Protein 2WAW (pdb70)

InterPro domains:
  IPR025877 MobA-like NTP transferase [PF12804] (8-165)
  IPR029044 Nucleotide-diphospho-sugar transferases [G3DSA:3.90.550.10] (1-199)
  IPR029044 Nucleotide-diphospho-sugar transferases [SSF53448] (5-189)

Sequence (197 aa):
LRSRVTGVVLAAGYSSRRLGTPKQLLPLGDTTLLGATLAMARRCPFDQLIVTLGGAADEEVLEKVELDGLDIVLVDDAGLGSSSLKSALTWVDDPTAEGIVLMMLGDQPGITASSSAVASLIAGGRGATIAVCEYANGIIGHPFWVSRGVFGDLAELHGDKGVWWRLIESGRHGVRRIRRVDADVPLDDVDTWDDYEERRLLASSVVRLE

CATH classification: 3.90.550.10

Foldseek 3Di:
DALLEEEEAEQADLCVQAVDRQLAPDQDPAGQLQLQVVQVVVARHPAYEYEYEPCVVVCVVGHDQPRHHYQYYYDDDHPDLRLLRVLVVDDPSRQKYWYHYSFFSVDHNVQNNQQSVQCPPFQKEWEAEPAGTDDGIIHGPVCSVVSNPDPDPPCVVCVVVVPPGGYHYGYDHHDHTQGDNHVVSVVVNSVVSVVVD

Organism: Mycobacterium sp. (strain DSM 3803 / JC1) (NCBI:txid212194)

B-factor: mean 23.73, std 9.87, range [9.09, 66.4]

Secondary structure (DSSP, 8-state):
----EEEEEEESS--TTTTS-GGG-EETTEEHHHHHHHHHHTSS-SEEEEEE-TTHHHHHHHS--TTSEEEE---------HHHHHHHTS-TT-SEEEEEETT-TT--HHHHHHHHHHHTT-SEEEEEETTEEEEEEEEEGGGHHHHHT-SSTT-HHHHHHSSSS-EEEEE-SSPPPP--SSHHHHHHHHHHHHHT-

Solvent-accessible surface area: 9396 Å² total

Nearest PDB structures (foldseek):
  2waw-assembly1_A  TM=1.005E+00  e=1.208E-43  Mycobacterium sp. DSM 3803
  2wee-assembly2_B  TM=9.702E-01  e=1.202E-27  Mycobacterium tuberculosis H37Rv
  2yes-assembly2_B  TM=9.669E-01  e=5.349E-25  Mycobacterium tuberculosis H37Rv
  2we9-assembly1_A  TM=9.579E-01  e=4.438E-25  Mycobacterium tuberculosis H37Rv
  2wee-assembly1_A  TM=9.456E-01  e=2.535E-25  Mycobacterium tuberculosis H37Rv

Radius of gyration: 15.62 Å; Cα contacts (8 Å, |Δi|>4): 420; chains: 1; bounding box: 36×36×39 Å

Structure (mmCIF, N/CA/C/O backbone):
data_2WAW
#
_entry.id   2WAW
#
_cell.length_a   39.081
_cell.length_b   61.746
_cell.length_c   80.059
_cell.angle_alpha   90.00
_cell.angle_beta   90.00
_cell.angle_gamma   90.00
#
_symmetry.space_group_name_H-M   'P 21 21 21'
#
loop_
_entity.id
_entity.type
_entity.pdbx_description
1 polymer 'MOBA RELATE PROTEIN'
2 non-polymer 'TRIETHYLENE GLYCOL'
3 non-polymer 'CHLORIDE ION'
4 water water
#
loop_
_atom_site.group_PDB
_atom_site.id
_atom_site.type_symbol
_atom_site.label_atom_id
_atom_site.label_alt_id
_atom_site.label_comp_id
_atom_site.label_asym_id
_atom_site.label_entity_id
_atom_site.label_seq_id
_atom_site.pdbx_PDB_ins_code
_atom_site.Cartn_x
_atom_site.Cartn_y
_atom_site.Cartn_z
_atom_site.occupancy
_atom_site.B_iso_or_equiv
_atom_site.auth_seq_id
_atom_site.auth_comp_id
_atom_site.auth_asym_id
_atom_site.auth_atom_id
_atom_site.pdbx_PDB_model_num
ATOM 1 N N . LEU A 1 2 ? 3.485 -26.631 -4.543 1.00 41.45 2 LEU A N 1
ATOM 2 C CA . LEU A 1 2 ? 3.888 -25.432 -3.755 1.00 41.09 2 LEU A CA 1
ATOM 3 C C . LEU A 1 2 ? 3.303 -24.143 -4.357 1.00 38.27 2 LEU A C 1
ATOM 4 O O . LEU A 1 2 ? 3.941 -23.469 -5.172 1.00 39.49 2 LEU A O 1
ATOM 9 N N . ARG A 1 3 ? 2.078 -23.820 -3.949 1.00 35.81 3 ARG A N 1
ATOM 10 C CA . ARG A 1 3 ? 1.422 -22.565 -4.311 1.00 32.12 3 ARG A CA 1
ATOM 11 C C . ARG A 1 3 ? 2.248 -21.374 -3.848 1.00 28.11 3 ARG A C 1
ATOM 12 O O . ARG A 1 3 ? 2.817 -21.401 -2.755 1.00 26.47 3 ARG A O 1
ATOM 20 N N . SER A 1 4 ? 2.288 -20.317 -4.657 1.00 23.30 4 SER A N 1
ATOM 21 C CA . SER A 1 4 ? 2.926 -19.067 -4.224 1.00 19.46 4 SER A CA 1
ATOM 22 C C . SER A 1 4 ? 1.935 -18.154 -3.512 1.00 17.42 4 SER A C 1
ATOM 23 O O . SER A 1 4 ? 2.344 -17.301 -2.732 1.00 18.85 4 SER A O 1
ATOM 26 N N . ARG A 1 5 ? 0.641 -18.325 -3.813 1.00 17.29 5 ARG A N 1
ATOM 27 C CA . ARG A 1 5 ? -0.413 -17.379 -3.393 1.00 16.11 5 ARG A CA 1
ATOM 28 C C . ARG A 1 5 ? -0.134 -15.954 -3.906 1.00 15.09 5 ARG A C 1
ATOM 29 O O . ARG A 1 5 ? -0.425 -14.950 -3.247 1.00 15.83 5 ARG A O 1
ATOM 37 N N . VAL A 1 6 ? 0.436 -15.893 -5.101 1.00 13.91 6 VAL A N 1
ATOM 38 C CA . VAL A 1 6 ? 0.714 -14.615 -5.764 1.00 12.68 6 VAL A CA 1
ATOM 39 C C . VAL A 1 6 ? 0.140 -14.624 -7.196 1.00 15.15 6 VAL A C 1
ATOM 40 O O . VAL A 1 6 ? 0.342 -15.578 -7.953 1.00 14.93 6 VAL A O 1
ATOM 44 N N . THR A 1 7 ? -0.531 -13.529 -7.557 1.00 13.74 7 THR A N 1
ATOM 45 C CA . THR A 1 7 ? -0.954 -13.294 -8.936 1.00 12.22 7 THR A CA 1
ATOM 46 C C . THR A 1 7 ? -0.049 -12.245 -9.553 1.00 14.52 7 THR A C 1
ATOM 47 O O . THR A 1 7 ? 0.162 -11.197 -8.954 1.00 13.23 7 THR A O 1
ATOM 51 N N . GLY A 1 8 ? 0.494 -12.540 -10.728 1.00 13.55 8 GLY A N 1
ATOM 52 C CA . GLY A 1 8 ? 1.234 -11.538 -11.501 1.00 13.05 8 GLY A CA 1
ATOM 53 C C . GLY A 1 8 ? 0.291 -10.761 -12.393 1.00 14.30 8 GLY A C 1
ATOM 54 O O . GLY A 1 8 ? -0.644 -11.327 -12.944 1.00 15.43 8 GLY A O 1
ATOM 55 N N . VAL A 1 9 ? 0.537 -9.456 -12.539 1.00 14.31 9 VAL A N 1
ATOM 56 C CA . VAL A 1 9 ? -0.296 -8.609 -13.380 1.00 13.82 9 VAL A CA 1
ATOM 57 C C . VAL A 1 9 ? 0.657 -7.807 -14.271 1.00 15.73 9 VAL A C 1
ATOM 58 O O . VAL A 1 9 ? 1.438 -6.991 -13.782 1.00 13.81 9 VAL A O 1
ATOM 62 N N . VAL A 1 10 ? 0.595 -8.066 -15.568 1.00 13.55 10 VAL A N 1
ATOM 63 C CA . VAL A 1 10 ? 1.384 -7.335 -16.543 1.00 14.85 10 VAL A CA 1
ATOM 64 C C . VAL A 1 10 ? 0.472 -6.294 -17.180 1.00 15.31 10 VAL A C 1
ATOM 65 O O . VAL A 1 10 ? -0.497 -6.644 -17.886 1.00 14.27 10 VAL A O 1
ATOM 69 N N . LEU A 1 11 ? 0.772 -5.026 -16.914 1.00 14.77 11 LEU A N 1
ATOM 70 C CA . LEU A 1 11 ? -0.030 -3.909 -17.453 1.00 13.99 11 LEU A CA 1
ATOM 71 C C . LEU A 1 11 ? 0.483 -3.572 -18.841 1.00 14.51 11 LEU A C 1
ATOM 72 O O . LEU A 1 11 ? 1.625 -3.108 -19.001 1.00 15.04 11 LEU A O 1
ATOM 77 N N . ALA A 1 12 ? -0.341 -3.865 -19.846 1.00 16.38 12 ALA A N 1
ATOM 78 C CA . ALA A 1 12 ? 0.081 -3.737 -21.249 1.00 15.54 12 ALA A CA 1
ATOM 79 C C . ALA A 1 12 ? -0.958 -3.042 -22.120 1.00 16.45 12 ALA A C 1
ATOM 80 O O . ALA A 1 12 ? -1.042 -3.297 -23.323 1.00 15.79 12 ALA A O 1
ATOM 82 N N . ALA A 1 13 ? -1.722 -2.159 -21.486 1.00 14.71 13 ALA A N 1
ATOM 83 C CA . ALA A 1 13 ? -2.785 -1.397 -22.149 1.00 15.62 13 ALA A CA 1
ATOM 84 C C . ALA A 1 13 ? -2.327 0.048 -22.387 1.00 17.21 13 ALA A C 1
ATOM 85 O O . ALA A 1 13 ? -1.916 0.755 -21.456 1.00 17.35 13 ALA A O 1
ATOM 87 N N . GLY A 1 14 ? -2.386 0.479 -23.641 1.00 17.09 14 GLY A N 1
ATOM 88 C CA . GLY A 1 14 ? -2.067 1.864 -23.992 1.00 16.23 14 GLY A CA 1
ATOM 89 C C . GLY A 1 14 ? -0.616 2.284 -23.871 1.00 16.94 14 GLY A C 1
ATOM 90 O O . GLY A 1 14 ? 0.293 1.471 -24.087 1.00 17.82 14 GLY A O 1
ATOM 91 N N . TYR A 1 15 ? -0.416 3.577 -23.581 1.00 17.61 15 TYR A N 1
ATOM 92 C CA . TYR A 1 15 ? 0.896 4.205 -23.421 1.00 18.31 15 TYR A CA 1
ATOM 93 C C . TYR A 1 15 ? 1.767 4.057 -24.668 1.00 17.80 15 TYR A C 1
ATOM 94 O O . TYR A 1 15 ? 2.995 3.980 -24.553 1.00 18.90 15 TYR A O 1
ATOM 103 N N . SER A 1 16 ? 1.150 4.109 -25.852 1.00 18.72 16 SER A N 1
ATOM 104 C CA A SER A 1 16 ? 1.846 3.878 -27.130 0.50 18.94 16 SER A CA 1
ATOM 105 C CA B SER A 1 16 ? 1.909 3.912 -27.083 0.50 18.74 16 SER A CA 1
ATOM 106 C C . SER A 1 16 ? 1.765 5.034 -28.129 1.00 18.75 16 SER A C 1
ATOM 107 O O . SER A 1 16 ? 2.279 4.922 -29.236 1.00 18.28 16 SER A O 1
ATOM 112 N N . ARG A 1 17 ? 1.111 6.136 -27.764 1.00 17.44 17 ARG A N 1
ATOM 113 C CA . ARG A 1 17 ? 0.878 7.223 -28.747 1.00 18.61 17 ARG A CA 1
ATOM 114 C C . ARG A 1 17 ? 2.140 7.834 -29.335 1.00 17.51 17 ARG A C 1
ATOM 115 O O . ARG A 1 17 ? 2.163 8.199 -30.523 1.00 15.71 17 ARG A O 1
ATOM 123 N N . ARG A 1 18 ? 3.195 7.932 -28.524 1.00 17.91 18 ARG A N 1
ATOM 124 C CA . ARG A 1 18 ? 4.450 8.530 -28.995 1.00 19.21 18 ARG A CA 1
ATOM 125 C C . ARG A 1 18 ? 5.171 7.657 -30.015 1.00 19.96 18 ARG A C 1
ATOM 126 O O . ARG A 1 18 ? 5.809 8.172 -30.918 1.00 20.45 18 ARG A O 1
ATOM 134 N N . LEU A 1 19 ? 5.056 6.338 -29.880 1.00 18.47 19 LEU A N 1
ATOM 135 C CA . LEU A 1 19 ? 5.660 5.416 -30.849 1.00 19.42 19 LEU A CA 1
ATOM 136 C C . LEU A 1 19 ? 5.008 5.517 -32.226 1.00 20.11 19 LEU A C 1
ATOM 137 O O . LEU A 1 19 ? 5.668 5.331 -33.250 1.00 21.43 19 LEU A O 1
ATOM 142 N N . GLY A 1 20 ? 3.706 5.782 -32.239 1.00 22.14 20 GLY A N 1
ATOM 143 C CA . GLY A 1 20 ? 2.932 5.780 -33.466 1.00 21.10 20 GLY A CA 1
ATOM 144 C C . GLY A 1 20 ? 2.509 4.409 -33.947 1.00 21.50 20 GLY A C 1
ATOM 145 O O . GLY A 1 20 ? 2.020 4.261 -35.066 1.00 25.24 20 GLY A O 1
ATOM 146 N N . T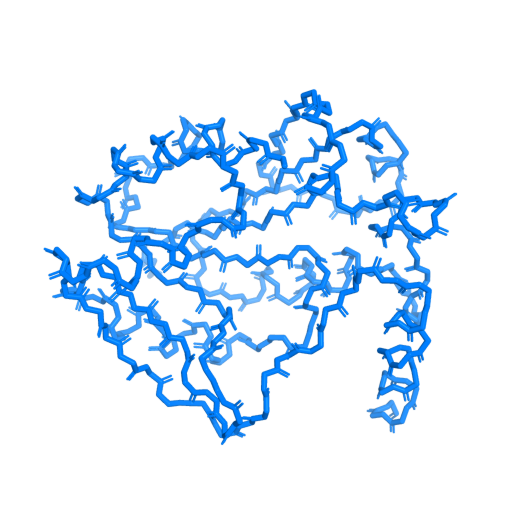HR A 1 21 ? 2.690 3.405 -33.089 1.00 19.65 21 THR A N 1
ATOM 147 C CA . THR A 1 21 ? 2.412 2.017 -33.426 1.00 17.61 21 THR A CA 1
ATOM 148 C C . THR A 1 21 ? 2.313 1.277 -32.092 1.00 19.59 21 THR A C 1
ATOM 149 O O . THR A 1 21 ? 2.877 1.759 -31.112 1.00 18.78 21 THR A O 1
ATOM 153 N N . PRO A 1 22 ? 1.580 0.144 -32.034 1.00 19.87 22 PRO A N 1
ATOM 154 C CA . PRO A 1 22 ? 1.473 -0.530 -30.724 1.00 18.88 22 PRO A CA 1
ATOM 155 C C . PRO A 1 22 ? 2.838 -1.029 -30.222 1.00 17.76 22 PRO A C 1
ATOM 156 O O . PRO A 1 22 ? 3.454 -1.890 -30.856 1.00 17.63 22 PRO A O 1
ATOM 160 N N . LYS A 1 23 ? 3.329 -0.478 -29.113 1.00 17.38 23 LYS A N 1
ATOM 161 C CA . LYS A 1 23 ? 4.663 -0.863 -28.642 1.00 16.53 23 LYS A CA 1
ATOM 162 C C . LYS A 1 23 ? 4.747 -2.351 -28.269 1.00 17.04 23 LYS A C 1
ATOM 163 O O . LYS A 1 23 ? 5.817 -2.949 -28.344 1.00 15.64 23 LYS A O 1
ATOM 169 N N . GLN A 1 24 ? 3.607 -2.924 -27.882 1.00 15.82 24 GLN A N 1
ATOM 170 C CA . GLN A 1 24 ? 3.512 -4.334 -27.482 1.00 15.15 24 GLN A CA 1
ATOM 171 C C . GLN A 1 24 ? 4.047 -5.247 -28.595 1.00 16.10 24 GLN A C 1
ATOM 172 O O . GLN A 1 24 ? 4.598 -6.316 -28.320 1.00 17.03 24 GLN A O 1
ATOM 178 N N . LEU A 1 25 ? 3.892 -4.802 -29.824 1.00 14.56 25 LEU A N 1
ATOM 179 C CA . LEU A 1 25 ? 4.231 -5.591 -30.995 1.00 15.65 25 LEU A CA 1
ATOM 180 C C . LEU A 1 25 ? 5.583 -5.284 -31.629 1.00 15.52 25 LEU A C 1
ATOM 181 O O . LEU A 1 25 ? 5.947 -5.913 -32.548 1.00 17.56 25 LEU A O 1
ATOM 186 N N . LEU A 1 26 ? 6.302 -4.334 -31.099 1.00 15.88 26 LEU A N 1
ATOM 187 C CA . LEU A 1 26 ? 7.648 -4.024 -31.613 1.00 15.89 26 LEU A CA 1
ATOM 188 C C . LEU A 1 26 ? 8.582 -5.241 -31.569 1.00 14.85 26 LEU A C 1
ATOM 189 O O . LEU A 1 26 ? 8.669 -5.940 -30.550 1.00 15.48 26 LEU A O 1
ATOM 194 N N . PRO A 1 27 ? 9.288 -5.509 -32.678 1.00 16.65 27 PRO A N 1
ATOM 195 C CA . PRO A 1 27 ? 10.210 -6.627 -32.711 1.00 18.38 27 PRO A CA 1
ATOM 196 C C . PRO A 1 27 ? 11.292 -6.480 -31.650 1.00 18.77 27 PRO A C 1
ATOM 197 O O . PRO A 1 27 ? 11.850 -5.394 -31.478 1.00 19.12 27 PRO A O 1
ATOM 201 N N . LEU A 1 28 ? 11.578 -7.571 -30.939 1.00 19.13 28 LEU A N 1
ATOM 202 C CA . LEU A 1 28 ? 12.662 -7.601 -29.986 1.00 21.42 28 LEU A CA 1
ATOM 203 C C . LEU A 1 28 ? 13.292 -8.979 -30.147 1.00 26.17 28 LEU A C 1
ATOM 204 O O . LEU A 1 28 ? 12.878 -9.956 -29.511 1.00 27.03 28 LEU A O 1
ATOM 209 N N . GLY A 1 29 ? 14.246 -9.053 -31.068 1.00 26.86 29 GLY A N 1
ATOM 210 C CA . GLY A 1 29 ? 14.899 -10.314 -31.413 1.00 30.85 29 GLY A CA 1
ATOM 211 C C . GLY A 1 29 ? 13.929 -11.258 -32.089 1.00 30.47 29 GLY A C 1
ATOM 212 O O . GLY A 1 29 ? 13.256 -10.882 -33.057 1.00 31.12 29 GLY A O 1
ATOM 213 N N . ASP A 1 30 ? 13.834 -12.475 -31.555 1.00 30.99 30 ASP A N 1
ATOM 214 C CA . ASP A 1 30 ? 12.975 -13.518 -32.125 1.00 30.69 30 ASP A CA 1
ATOM 215 C C . ASP A 1 30 ? 11.531 -13.393 -31.659 1.00 28.39 30 ASP A C 1
ATOM 216 O O . ASP A 1 30 ? 10.677 -14.215 -32.017 1.00 29.70 30 ASP A O 1
ATOM 221 N N . THR A 1 31 ? 11.256 -12.372 -30.851 1.00 22.59 31 THR A N 1
ATOM 222 C CA . THR A 1 31 ? 9.919 -12.212 -30.296 1.00 18.99 31 THR A CA 1
ATOM 223 C C . THR A 1 31 ? 9.465 -10.742 -30.402 1.00 18.80 31 THR A C 1
ATOM 224 O O . THR A 1 31 ? 10.070 -9.972 -31.147 1.00 21.23 31 THR A O 1
ATOM 228 N N . THR A 1 32 ? 8.387 -10.380 -29.712 1.00 17.85 32 THR A N 1
ATOM 229 C CA . THR A 1 32 ? 7.922 -8.992 -29.657 1.00 15.45 32 THR A CA 1
ATOM 230 C C . THR A 1 32 ? 8.247 -8.448 -28.271 1.00 16.19 32 THR A C 1
ATOM 231 O O . THR A 1 32 ? 8.631 -9.204 -27.358 1.00 17.05 32 THR A O 1
ATOM 235 N N . LEU A 1 33 ? 8.075 -7.162 -28.075 1.00 14.75 33 LEU A N 1
ATOM 236 C CA . LEU A 1 33 ? 8.357 -6.585 -26.793 1.00 13.26 33 LEU A CA 1
ATOM 237 C C . LEU A 1 33 ? 7.465 -7.180 -25.709 1.00 13.08 33 LEU A C 1
ATOM 238 O O . LEU A 1 33 ? 7.928 -7.625 -24.738 1.00 15.30 33 LEU A O 1
ATOM 243 N N . LEU A 1 34 ? 6.180 -7.246 -25.962 1.00 13.25 34 LEU A N 1
ATOM 244 C CA . LEU A 1 34 ? 5.325 -7.882 -24.999 1.00 13.68 34 LEU A CA 1
ATOM 245 C C . LEU A 1 34 ? 5.611 -9.380 -24.812 1.00 14.24 34 LEU A C 1
ATOM 246 O O . LEU A 1 34 ? 5.529 -9.872 -23.749 1.00 14.12 34 LEU A O 1
ATOM 251 N N . GLY A 1 35 ? 5.915 -10.060 -25.905 1.00 14.08 35 GLY A N 1
ATOM 252 C CA . GLY A 1 35 ? 6.265 -11.483 -25.868 1.00 14.95 35 GLY A CA 1
ATOM 253 C C . GLY A 1 35 ? 7.478 -11.738 -24.990 1.00 15.18 35 GLY A C 1
ATOM 254 O O . GLY A 1 35 ? 7.531 -12.713 -24.231 1.00 14.25 35 GLY A O 1
ATOM 255 N N . ALA A 1 36 ? 8.455 -10.842 -25.069 1.00 15.16 36 ALA A N 1
ATOM 256 C CA . ALA A 1 36 ? 9.636 -10.979 -24.238 1.00 15.40 36 ALA A CA 1
ATOM 257 C C . ALA A 1 36 ? 9.320 -10.821 -22.744 1.00 15.54 36 ALA A C 1
ATOM 258 O O . ALA A 1 36 ? 9.789 -11.611 -21.895 1.00 16.48 36 ALA A O 1
ATOM 260 N N . THR A 1 37 ? 8.499 -9.827 -22.423 1.00 15.41 37 THR A N 1
ATOM 261 C CA . THR A 1 37 ? 8.074 -9.621 -21.036 1.00 15.72 37 THR A CA 1
ATOM 262 C C . THR A 1 37 ? 7.267 -10.818 -20.514 1.00 15.40 37 THR A C 1
ATOM 263 O O . THR A 1 37 ? 7.484 -11.280 -19.396 1.00 15.85 37 THR A O 1
ATOM 267 N N . LEU A 1 38 ? 6.366 -11.345 -21.343 1.00 14.86 38 LEU A N 1
ATOM 268 C CA . LEU A 1 38 ? 5.534 -12.471 -20.893 1.00 15.33 38 LEU A CA 1
ATOM 269 C C . LEU A 1 38 ? 6.319 -13.772 -20.768 1.00 17.43 38 LEU A C 1
ATOM 270 O O . LEU A 1 38 ? 6.042 -14.586 -19.870 1.00 15.23 38 LEU A O 1
ATOM 275 N N . ALA A 1 39 ? 7.318 -13.954 -21.635 1.00 17.07 39 ALA A N 1
ATOM 276 C CA . ALA A 1 39 ? 8.250 -15.096 -21.516 1.00 18.81 39 ALA A CA 1
ATOM 277 C C . ALA A 1 39 ? 8.880 -15.117 -20.126 1.00 17.66 39 ALA A C 1
ATOM 278 O O . ALA A 1 39 ? 8.944 -16.174 -19.480 1.00 20.92 39 ALA A O 1
ATOM 280 N N . MET A 1 40 ? 9.315 -13.951 -19.649 1.00 15.74 40 MET A N 1
ATOM 281 C CA . MET A 1 40 ? 9.902 -13.835 -18.309 1.00 15.83 40 MET A CA 1
ATOM 282 C C . MET A 1 40 ? 8.839 -14.015 -17.210 1.00 16.43 40 MET A C 1
ATOM 283 O O . MET A 1 40 ? 9.062 -14.735 -16.220 1.00 17.22 40 MET A O 1
ATOM 288 N N . ALA A 1 41 ? 7.681 -13.376 -17.397 1.00 14.03 41 ALA A N 1
ATOM 289 C CA . ALA A 1 41 ? 6.609 -13.424 -16.389 1.00 14.17 41 ALA A CA 1
ATOM 290 C C . ALA A 1 41 ? 6.144 -14.865 -16.147 1.00 13.68 41 ALA A C 1
ATOM 291 O O . ALA A 1 41 ? 5.795 -15.240 -15.017 1.00 14.99 41 ALA A O 1
ATOM 293 N N . ARG A 1 42 ? 6.130 -15.674 -17.208 1.00 14.08 42 ARG A N 1
ATOM 294 C CA . ARG A 1 42 ? 5.700 -17.073 -17.071 1.00 16.43 42 ARG A CA 1
ATOM 295 C C . ARG A 1 42 ? 6.654 -17.891 -16.198 1.00 16.86 42 ARG A C 1
ATOM 296 O O . ARG A 1 42 ? 6.248 -18.884 -15.573 1.00 18.34 42 ARG A O 1
ATOM 304 N N . ARG A 1 43 ? 7.922 -17.475 -16.155 1.00 15.87 43 ARG A N 1
ATOM 305 C CA . ARG A 1 43 ? 8.929 -18.153 -15.346 1.00 18.84 43 ARG A CA 1
ATOM 306 C C . ARG A 1 43 ? 8.983 -17.713 -13.877 1.00 18.43 43 ARG A C 1
ATOM 307 O O . ARG A 1 43 ? 9.775 -18.281 -13.091 1.00 21.17 43 ARG A O 1
ATOM 315 N N . CYS A 1 44 ? 8.179 -16.707 -13.520 1.00 17.75 44 CYS A N 1
ATOM 316 C CA . CYS A 1 44 ? 8.087 -16.215 -12.139 1.00 17.19 44 CYS A CA 1
ATOM 317 C C . CYS A 1 44 ? 7.203 -17.147 -11.315 1.00 18.33 44 CYS A C 1
ATOM 318 O O . CYS A 1 44 ? 6.402 -17.881 -11.889 1.00 19.21 44 CYS A O 1
ATOM 321 N N . PRO A 1 45 ? 7.325 -17.076 -9.976 1.00 17.51 45 PRO A N 1
ATOM 322 C CA . PRO A 1 45 ? 6.522 -17.927 -9.099 1.00 19.84 45 PRO A CA 1
ATOM 323 C C . PRO A 1 45 ? 5.116 -17.352 -8.881 1.00 20.62 45 PRO A C 1
ATOM 324 O O . PRO A 1 45 ? 4.757 -16.943 -7.762 1.00 24.54 45 PRO A O 1
ATOM 328 N N . PHE A 1 46 ? 4.342 -17.277 -9.958 1.00 17.48 46 PHE A N 1
ATOM 329 C CA . PHE A 1 46 ? 2.952 -16.862 -9.863 1.00 16.48 46 PHE A CA 1
ATOM 330 C C . PHE A 1 46 ? 2.047 -18.068 -9.986 1.00 16.92 46 PHE A C 1
ATOM 331 O O . PHE A 1 46 ? 2.350 -19.005 -10.733 1.00 17.49 46 PHE A O 1
ATOM 339 N N . ASP A 1 47 ? 0.907 -18.012 -9.307 1.00 17.40 47 ASP A N 1
ATOM 340 C CA . ASP A 1 47 ? -0.150 -19.007 -9.481 1.00 17.44 47 ASP A CA 1
ATOM 341 C C . ASP A 1 47 ? -1.088 -18.635 -10.624 1.00 18.27 47 ASP A C 1
ATOM 342 O O . ASP A 1 47 ? -1.797 -19.495 -11.175 1.00 20.99 47 ASP A O 1
ATOM 347 N N . GLN A 1 48 ? -1.106 -17.347 -10.966 1.00 16.85 48 GLN A N 1
ATOM 348 C CA . GLN A 1 48 ? -1.994 -16.807 -11.976 1.00 14.97 48 GLN A CA 1
ATOM 349 C C . GLN A 1 48 ? -1.245 -15.660 -12.631 1.00 13.98 48 GLN A C 1
ATOM 350 O O . GLN A 1 48 ? -0.526 -14.935 -11.940 1.00 14.75 48 GLN A O 1
ATOM 356 N N . LEU A 1 49 ? -1.437 -15.487 -13.924 1.00 13.52 49 LEU A N 1
ATOM 357 C CA . LEU A 1 49 ? -0.888 -14.364 -14.632 1.00 13.50 49 LEU A CA 1
ATOM 358 C C . LEU A 1 49 ? -1.939 -13.669 -15.482 1.00 15.31 49 LEU A C 1
ATOM 359 O O . LEU A 1 49 ? -2.466 -14.237 -16.344 1.00 16.08 49 LEU A O 1
ATOM 364 N N . ILE A 1 50 ? -2.154 -12.400 -15.189 1.00 14.14 50 ILE A N 1
ATOM 365 C CA . ILE A 1 50 ? -3.104 -11.543 -15.876 1.00 13.67 50 ILE A CA 1
ATOM 366 C C . ILE A 1 50 ? -2.365 -10.532 -16.757 1.00 14.13 50 ILE A C 1
ATOM 367 O O . ILE A 1 50 ? -1.400 -9.990 -16.362 1.00 14.41 50 ILE A O 1
ATOM 372 N N . VAL A 1 51 ? -2.834 -10.372 -17.964 1.00 13.56 51 VAL A N 1
ATOM 373 C CA . VAL A 1 51 ? -2.282 -9.350 -18.857 1.00 15.17 51 VAL A CA 1
ATOM 374 C C . VAL A 1 51 ? -3.408 -8.437 -19.297 1.00 15.26 51 VAL A C 1
ATOM 375 O O . VAL A 1 51 ? -4.473 -8.909 -19.732 1.00 15.19 51 VAL A O 1
ATOM 379 N N . THR A 1 52 ? -3.187 -7.122 -19.169 1.00 14.83 52 THR A N 1
ATOM 380 C CA . THR A 1 52 ? -4.196 -6.166 -19.641 1.00 14.01 52 THR A CA 1
ATOM 381 C C . THR A 1 52 ? -3.799 -5.633 -21.003 1.00 13.82 52 THR A C 1
ATOM 382 O O . THR A 1 52 ? -2.611 -5.424 -21.293 1.00 15.29 52 THR A O 1
ATOM 386 N N . LEU A 1 53 ? -4.810 -5.421 -21.835 1.00 15.02 53 LEU A N 1
ATOM 387 C CA . LEU A 1 53 ? -4.599 -4.901 -23.174 1.00 13.15 53 LEU A CA 1
ATOM 388 C C . LEU A 1 53 ? -5.645 -3.849 -23.447 1.00 16.99 53 LEU A C 1
ATOM 389 O O . LEU A 1 53 ? -6.760 -3.916 -22.917 1.00 15.43 53 LEU A O 1
ATOM 394 N N . GLY A 1 54 ? -5.295 -2.884 -24.288 1.00 16.45 54 GLY A N 1
ATOM 395 C CA . GLY A 1 54 ? -6.215 -1.799 -24.603 1.00 17.51 54 GLY A CA 1
ATOM 396 C C . GLY A 1 54 ? -6.694 -1.830 -26.045 1.00 20.41 54 GLY A C 1
ATOM 397 O O . GLY A 1 54 ? -7.047 -2.892 -26.574 1.00 17.94 54 GLY A O 1
ATOM 398 N N . GLY A 1 55 ? -6.668 -0.662 -26.689 1.00 21.25 55 GLY A N 1
ATOM 399 C CA . GLY A 1 55 ? -7.167 -0.500 -28.059 1.00 23.68 55 GLY A CA 1
ATOM 400 C C . GLY A 1 55 ? -6.528 -1.392 -29.116 1.00 24.32 55 GLY A C 1
ATOM 401 O O . GLY A 1 55 ? -7.183 -1.745 -30.100 1.00 25.51 55 GLY A O 1
ATOM 402 N N . ALA A 1 56 ? -5.262 -1.761 -28.907 1.00 23.92 56 ALA A N 1
ATOM 403 C CA . ALA A 1 56 ? -4.516 -2.628 -29.820 1.00 23.41 56 ALA A CA 1
ATOM 404 C C . ALA A 1 56 ? -4.729 -4.127 -29.579 1.00 21.57 56 ALA A C 1
ATOM 405 O O . ALA A 1 56 ? -4.040 -4.953 -30.180 1.00 21.48 56 ALA A O 1
ATOM 407 N N . ALA A 1 57 ? -5.678 -4.482 -28.707 1.00 20.66 57 ALA A N 1
ATOM 408 C CA . ALA A 1 57 ? -5.891 -5.877 -28.294 1.00 20.44 57 ALA A CA 1
ATOM 409 C C . ALA A 1 57 ? -6.055 -6.836 -29.465 1.00 21.59 57 ALA A C 1
ATOM 410 O O . ALA A 1 57 ? -5.502 -7.924 -29.443 1.00 22.59 57 ALA A O 1
ATOM 412 N N . ASP A 1 58 ? -6.843 -6.441 -30.464 1.00 23.79 58 ASP A N 1
ATOM 413 C CA . ASP A 1 58 ? -7.095 -7.294 -31.628 1.00 26.02 58 ASP A CA 1
ATOM 414 C C . ASP A 1 58 ? -5.802 -7.727 -32.303 1.00 25.78 58 ASP A C 1
ATOM 415 O O . ASP A 1 58 ? -5.621 -8.922 -32.573 1.00 26.23 58 ASP A O 1
ATOM 420 N N . GLU A 1 59 ? -4.917 -6.767 -32.571 1.00 23.90 59 GLU A N 1
ATOM 421 C CA A GLU A 1 59 ? -3.608 -7.034 -33.189 0.50 25.99 59 GLU A CA 1
ATOM 422 C CA B GLU A 1 59 ? -3.643 -7.093 -33.208 0.50 25.93 59 GLU A CA 1
ATOM 423 C C . GLU A 1 59 ? -2.735 -7.889 -32.267 1.00 24.28 59 GLU A C 1
ATOM 424 O O . GLU A 1 59 ? -2.058 -8.818 -32.702 1.00 24.55 59 GLU A O 1
ATOM 435 N N . VAL A 1 60 ? -2.741 -7.550 -30.979 1.00 22.18 60 VAL A N 1
ATOM 436 C CA . VAL A 1 60 ? -1.937 -8.280 -29.999 1.00 21.84 60 VAL A CA 1
ATOM 437 C C . VAL A 1 60 ? -2.363 -9.755 -29.870 1.00 23.70 60 VAL A C 1
ATOM 438 O O . VAL A 1 60 ? -1.515 -10.658 -29.810 1.00 24.46 60 VAL A O 1
ATOM 442 N N . LEU A 1 61 ? -3.651 -9.990 -29.884 1.00 25.13 61 LEU A N 1
ATOM 443 C CA . LEU A 1 61 ? -4.180 -11.316 -29.782 1.00 26.74 61 LEU A CA 1
ATOM 444 C C . LEU A 1 61 ? -3.720 -12.156 -30.964 1.00 28.24 61 LEU A C 1
ATOM 445 O O . LEU A 1 61 ? -3.571 -13.322 -30.853 1.00 29.46 61 LEU A O 1
ATOM 450 N N . GLU A 1 62 ? -3.593 -11.539 -32.116 1.00 29.27 62 GLU A N 1
ATOM 451 C CA . GLU A 1 62 ? -3.126 -12.217 -33.315 1.00 31.05 62 GLU A CA 1
ATOM 452 C C . GLU A 1 62 ? -1.650 -12.590 -33.280 1.00 29.59 62 GLU A C 1
ATOM 453 O O . GLU A 1 62 ? -1.284 -13.513 -33.901 1.00 30.28 62 GLU A O 1
ATOM 459 N N . LYS A 1 63 ? -0.827 -11.840 -32.562 1.00 27.06 63 LYS A N 1
ATOM 460 C CA . LYS A 1 63 ? 0.639 -11.911 -32.710 1.00 26.37 63 LYS A CA 1
ATOM 461 C C . LYS A 1 63 ? 1.463 -12.261 -31.465 1.00 26.87 63 LYS A C 1
ATOM 462 O O . LYS A 1 63 ? 2.677 -12.454 -31.567 1.00 29.19 63 LYS A O 1
ATOM 468 N N . VAL A 1 64 ? 0.839 -12.309 -30.296 1.00 21.47 64 VAL A N 1
ATOM 469 C CA . VAL A 1 64 ? 1.568 -12.652 -29.081 1.00 20.43 64 VAL A CA 1
ATOM 470 C C . VAL A 1 64 ? 0.967 -13.913 -28.480 1.00 21.07 64 VAL A C 1
ATOM 471 O O . VAL A 1 64 ? -0.251 -14.107 -28.520 1.00 20.80 64 VAL A O 1
ATOM 475 N N . GLU A 1 65 ? 1.788 -14.762 -27.915 1.00 21.39 65 GLU A N 1
ATOM 476 C CA . GLU A 1 65 ? 1.249 -15.957 -27.312 1.00 23.68 65 GLU A CA 1
ATOM 477 C C . GLU A 1 65 ? 0.731 -15.697 -25.912 1.00 22.52 65 GLU A C 1
ATOM 478 O O . GLU A 1 65 ? 1.452 -15.454 -25.006 1.00 22.59 65 GLU A O 1
ATOM 484 N N . LEU A 1 66 ? -0.567 -15.759 -25.797 1.00 21.41 66 LEU A N 1
ATOM 485 C CA . LEU A 1 66 ? -1.278 -15.538 -24.568 1.00 22.17 66 LEU A CA 1
ATOM 486 C C . LEU A 1 66 ? -1.992 -16.754 -23.946 1.00 21.51 66 LEU A C 1
ATOM 487 O O . LEU A 1 66 ? -2.719 -16.605 -23.035 1.00 20.02 66 LEU A O 1
ATOM 492 N N . ASP A 1 67 ? -1.756 -17.944 -24.477 1.00 22.36 67 ASP A N 1
ATOM 493 C CA . ASP A 1 67 ? -2.403 -19.124 -23.943 1.00 22.71 67 ASP A CA 1
ATOM 494 C C . ASP A 1 67 ? -2.078 -19.339 -22.485 1.00 20.45 67 ASP A C 1
ATOM 495 O O . ASP A 1 67 ? -0.980 -19.197 -22.081 1.00 19.87 67 ASP A O 1
ATOM 497 N N . GLY A 1 68 ? -3.080 -19.640 -21.715 1.00 18.80 68 GLY A N 1
ATOM 498 C CA . GLY A 1 68 ? -2.928 -19.914 -20.326 1.00 20.57 68 GLY A CA 1
ATOM 499 C C . GLY A 1 68 ? -2.902 -18.714 -19.430 1.00 20.21 68 GLY A C 1
ATOM 500 O O . GLY A 1 68 ? -2.799 -18.849 -18.262 1.00 23.17 68 GLY A O 1
ATOM 501 N N . LEU A 1 69 ? -2.999 -17.536 -20.018 1.00 16.78 69 LEU A N 1
ATOM 502 C CA . LEU A 1 69 ? -3.016 -16.301 -19.287 1.00 17.18 69 LEU A CA 1
ATOM 503 C C . LEU A 1 69 ? -4.436 -15.765 -19.165 1.00 18.61 69 LEU A C 1
ATOM 504 O O . LEU A 1 69 ? -5.236 -16.054 -19.983 1.00 18.69 69 LEU A O 1
ATOM 509 N N . ASP A 1 70 ? -4.725 -14.982 -18.138 1.00 17.27 70 ASP A N 1
ATOM 510 C CA . ASP A 1 70 ? -6.010 -14.289 -18.037 1.00 16.71 70 ASP A CA 1
ATOM 511 C C . ASP A 1 70 ? -5.878 -12.938 -18.721 1.00 18.76 70 ASP A C 1
ATOM 512 O O . ASP A 1 70 ? -5.114 -12.077 -18.270 1.00 20.16 70 ASP A O 1
ATOM 517 N N . ILE A 1 71 ? -6.616 -12.773 -19.807 1.00 15.68 71 ILE A N 1
ATOM 518 C CA . ILE A 1 71 ? -6.544 -11.573 -20.651 1.00 16.70 71 ILE A CA 1
ATOM 519 C C . ILE A 1 71 ? -7.662 -10.609 -20.294 1.00 17.62 71 ILE A C 1
ATOM 520 O O . ILE A 1 71 ? -8.846 -10.965 -20.381 1.00 19.85 71 ILE A O 1
ATOM 525 N N . VAL A 1 72 ? -7.290 -9.387 -19.916 1.00 16.28 72 VAL A N 1
ATOM 526 C CA . VAL A 1 72 ? -8.268 -8.403 -19.442 1.00 16.01 72 VAL A CA 1
ATOM 527 C C . VAL A 1 72 ? -8.260 -7.252 -20.464 1.00 17.43 72 VAL A C 1
ATOM 528 O O . VAL A 1 72 ? -7.246 -6.598 -20.650 1.00 17.66 72 VAL A O 1
ATOM 532 N N . LEU A 1 73 ? -9.376 -7.051 -21.163 1.00 15.61 73 LEU A N 1
ATOM 533 C CA . LEU A 1 73 ? -9.407 -6.073 -22.265 1.00 18.89 73 LEU A CA 1
ATOM 534 C C . LEU A 1 73 ? -10.121 -4.819 -21.800 1.00 19.98 73 LEU A C 1
ATOM 535 O O . LEU A 1 73 ? -11.204 -4.903 -21.222 1.00 18.99 73 LEU A O 1
ATOM 540 N N . VAL A 1 74 ? -9.518 -3.661 -22.044 1.00 20.05 74 VAL A N 1
ATOM 541 C CA . VAL A 1 74 ? -10.105 -2.384 -21.629 1.00 19.34 74 VAL A CA 1
ATOM 542 C C . VAL A 1 74 ? -10.136 -1.390 -22.797 1.00 19.66 74 VAL A C 1
ATOM 543 O O . VAL A 1 74 ? -9.488 -1.598 -23.833 1.00 18.75 74 VAL A O 1
ATOM 547 N N . ASP A 1 75 ? -10.928 -0.337 -22.635 1.00 20.60 75 ASP A N 1
ATOM 548 C CA . ASP A 1 75 ? -10.951 0.766 -23.590 1.00 22.14 75 ASP A CA 1
ATOM 549 C C . ASP A 1 75 ? -9.706 1.632 -23.417 1.00 23.45 75 ASP A C 1
ATOM 550 O O . ASP A 1 75 ? -9.112 1.674 -22.331 1.00 24.31 75 ASP A O 1
ATOM 555 N N . ASP A 1 76 ? -9.327 2.336 -24.478 1.00 24.37 76 ASP A N 1
ATOM 556 C CA . ASP A 1 76 ? -8.340 3.408 -24.355 1.00 24.93 76 ASP A CA 1
ATOM 557 C C . ASP A 1 76 ? -8.835 4.485 -23.388 1.00 25.26 76 ASP A C 1
ATOM 558 O O . ASP A 1 76 ? -10.030 4.827 -23.390 1.00 25.19 76 ASP A O 1
ATOM 563 N N . ALA A 1 77 ? -7.921 5.040 -22.592 1.00 23.09 77 ALA A N 1
ATOM 564 C CA . ALA A 1 77 ? -8.286 6.016 -21.543 1.00 24.92 77 ALA A CA 1
ATOM 565 C C . ALA A 1 77 ? -7.750 7.434 -21.787 1.00 26.86 77 ALA A C 1
ATOM 566 O O . ALA A 1 77 ? -7.935 8.337 -20.957 1.00 29.30 77 ALA A O 1
ATOM 568 N N . GLY A 1 78 ? -7.111 7.634 -22.930 1.00 22.61 78 GLY A N 1
ATOM 569 C CA . GLY A 1 78 ? -6.557 8.942 -23.258 1.00 22.23 78 GLY A CA 1
ATOM 570 C C . GLY A 1 78 ? -5.041 8.898 -23.303 1.00 21.02 78 GLY A C 1
ATOM 571 O O . GLY A 1 78 ? -4.405 7.914 -22.895 1.00 22.56 78 GLY A O 1
ATOM 572 N N . LEU A 1 79 ? -4.456 9.974 -23.805 1.00 17.64 79 LEU A N 1
ATOM 573 C CA . LEU A 1 79 ? -3.019 10.083 -23.929 1.00 15.47 79 LEU A CA 1
ATOM 574 C C . LEU A 1 79 ? -2.324 10.032 -22.577 1.00 18.16 79 LEU A C 1
ATOM 575 O O . LEU A 1 79 ? -2.743 10.702 -21.632 1.00 19.09 79 LEU A O 1
ATOM 580 N N . GLY A 1 80 ? -1.250 9.238 -22.501 1.00 17.35 80 GLY A N 1
ATOM 581 C CA . GLY A 1 80 ? -0.452 9.090 -21.274 1.00 19.14 80 GLY A CA 1
ATOM 582 C C . GLY A 1 80 ? -1.208 8.522 -20.089 1.00 21.21 80 GLY A C 1
ATOM 583 O O . GLY A 1 80 ? -0.853 8.787 -18.940 1.00 22.35 80 GLY A O 1
ATOM 591 N N . SER A 1 82 ? -3.856 4.938 -18.766 1.00 21.33 82 SER A N 1
ATOM 592 C CA . SER A 1 82 ? -4.681 3.732 -18.889 1.00 22.53 82 SER A CA 1
ATOM 593 C C . SER A 1 82 ? -5.319 3.430 -17.538 1.00 21.96 82 SER A C 1
ATOM 594 O O . SER A 1 82 ? -4.730 3.725 -16.497 1.00 20.47 82 SER A O 1
ATOM 597 N N . SER A 1 83 ? -6.521 2.854 -17.557 1.00 21.38 83 SER A N 1
ATOM 598 C CA . SER A 1 83 ? -7.189 2.420 -16.313 1.00 22.71 83 SER A CA 1
ATOM 599 C C . SER A 1 83 ? -7.355 0.900 -16.172 1.00 25.01 83 SER A C 1
ATOM 600 O O . SER A 1 83 ? -8.274 0.420 -15.477 1.00 28.10 83 SER A O 1
ATOM 603 N N . SER A 1 84 ? -6.464 0.139 -16.787 1.00 21.26 84 SER A N 1
ATOM 604 C CA . SER A 1 84 ? -6.630 -1.315 -16.850 1.00 18.53 84 SER A CA 1
ATOM 605 C C . SER A 1 84 ? -6.501 -2.021 -15.484 1.00 19.92 84 SER A C 1
ATOM 606 O O . SER A 1 84 ? -7.123 -3.056 -15.259 1.00 20.33 84 SER A O 1
ATOM 609 N N . LEU A 1 85 ? -5.719 -1.454 -14.573 1.00 19.55 85 LEU A N 1
ATOM 610 C CA . LEU A 1 85 ? -5.517 -2.081 -13.260 1.00 20.04 85 LEU A CA 1
ATOM 611 C C . LEU A 1 85 ? -6.835 -2.292 -12.490 1.00 20.79 85 LEU A C 1
ATOM 612 O O . LEU A 1 85 ? -7.037 -3.350 -11.870 1.00 21.76 85 LEU A O 1
ATOM 617 N N . LYS A 1 86 ? -7.738 -1.305 -12.542 1.00 22.07 86 LYS A N 1
ATOM 618 C CA . LYS A 1 86 ? -9.083 -1.447 -11.959 1.00 24.94 86 LYS A CA 1
ATOM 619 C C . LYS A 1 86 ? -9.785 -2.725 -12.413 1.00 23.11 86 LYS A C 1
ATOM 620 O O . LYS A 1 86 ? -10.314 -3.484 -11.596 1.00 24.68 86 LYS A O 1
ATOM 626 N N . SER A 1 87 ? -9.795 -2.955 -13.723 1.00 21.98 87 SER A N 1
ATOM 627 C CA . SER A 1 87 ? -10.405 -4.159 -14.273 1.00 20.58 87 SER A CA 1
ATOM 628 C C . SER A 1 87 ? -9.633 -5.421 -13.877 1.00 20.16 87 SER A C 1
ATOM 629 O O . SER A 1 87 ? -10.230 -6.414 -13.501 1.00 20.77 87 SER A O 1
ATOM 632 N N . ALA A 1 88 ? -8.303 -5.364 -13.937 1.00 17.23 88 ALA A N 1
ATOM 633 C CA . ALA A 1 88 ? -7.482 -6.532 -13.625 1.00 15.70 88 ALA A CA 1
ATOM 634 C C . ALA A 1 88 ? -7.755 -7.065 -12.230 1.00 16.56 88 ALA A C 1
ATOM 635 O O . ALA A 1 88 ? -7.792 -8.284 -12.029 1.00 17.43 88 ALA A O 1
ATOM 637 N N . LEU A 1 89 ? -7.956 -6.155 -11.269 1.00 17.47 89 LEU A N 1
ATOM 638 C CA . LEU A 1 89 ? -8.152 -6.550 -9.867 1.00 18.19 89 LEU A CA 1
ATOM 639 C C . LEU A 1 89 ? -9.366 -7.470 -9.698 1.00 17.43 89 LEU A C 1
ATOM 640 O O . LEU A 1 89 ? -9.370 -8.406 -8.867 1.00 16.94 89 LEU A O 1
ATOM 645 N N . THR A 1 90 ? -10.392 -7.223 -10.502 1.00 17.78 90 THR A N 1
ATOM 646 C CA . THR A 1 90 ? -11.629 -8.004 -10.412 1.00 19.21 90 THR A CA 1
ATOM 647 C C . THR A 1 90 ? -11.417 -9.491 -10.781 1.00 19.37 90 THR A C 1
ATOM 648 O O . THR A 1 90 ? -12.196 -10.369 -10.376 1.00 20.47 90 THR A O 1
ATOM 652 N N . TRP A 1 91 ? -10.342 -9.751 -11.524 1.00 18.02 91 TRP A N 1
ATOM 653 C CA . TRP A 1 91 ? -9.961 -11.085 -12.007 1.00 18.00 91 TRP A CA 1
ATOM 654 C C . TRP A 1 91 ? -8.985 -11.840 -11.108 1.00 17.07 91 TRP A C 1
ATOM 655 O O . TRP A 1 91 ? -8.728 -13.024 -11.336 1.00 16.24 91 TRP A O 1
ATOM 666 N N . VAL A 1 92 ? -8.416 -11.157 -10.117 1.00 15.50 92 VAL A N 1
ATOM 667 C CA . VAL A 1 92 ? -7.425 -11.775 -9.230 1.00 15.28 92 VAL A CA 1
ATOM 668 C C . VAL A 1 92 ? -8.057 -12.909 -8.421 1.00 14.57 92 VAL A C 1
ATOM 669 O O . VAL A 1 92 ? -9.120 -12.719 -7.822 1.00 16.06 92 VAL A O 1
ATOM 673 N N . ASP A 1 93 ? -7.435 -14.055 -8.447 1.00 15.57 93 ASP A N 1
ATOM 674 C CA A ASP A 1 93 ? -7.856 -15.261 -7.674 0.50 14.79 93 ASP A CA 1
ATOM 675 C CA B ASP A 1 93 ? -7.874 -15.194 -7.630 0.50 15.82 93 ASP A CA 1
ATOM 676 C C . ASP A 1 93 ? -8.020 -14.875 -6.167 1.00 14.73 93 ASP A C 1
ATOM 677 O O . ASP A 1 93 ? -7.162 -14.328 -5.621 1.00 16.88 93 ASP A O 1
ATOM 686 N N . PRO A 1 94 ? -9.110 -15.274 -5.537 1.00 14.48 94 PRO A N 1
ATOM 687 C CA . PRO A 1 94 ? -9.208 -15.017 -4.092 1.00 15.36 94 PRO A CA 1
ATOM 688 C C . PRO A 1 94 ? -8.078 -15.588 -3.232 1.00 15.02 94 PRO A C 1
ATOM 689 O O . PRO A 1 94 ? -7.785 -15.046 -2.161 1.00 15.85 94 PRO A O 1
ATOM 693 N N . THR A 1 95 ? -7.427 -16.647 -3.704 1.00 13.34 95 THR A N 1
ATOM 694 C CA . THR A 1 95 ? -6.303 -17.209 -2.963 1.00 14.52 95 THR A CA 1
ATOM 695 C C . THR A 1 95 ? -5.042 -16.343 -2.984 1.00 15.88 95 THR A C 1
ATOM 696 O O . THR A 1 95 ? -4.135 -16.575 -2.196 1.00 16.17 95 THR A O 1
ATOM 700 N N . ALA A 1 96 ? -4.971 -15.351 -3.874 1.00 14.43 96 ALA A N 1
ATOM 701 C CA . ALA A 1 96 ? -3.758 -14.542 -3.951 1.00 16.32 96 ALA A CA 1
ATOM 702 C C . ALA A 1 96 ? -3.683 -13.651 -2.703 1.00 15.75 96 ALA A C 1
ATOM 703 O O . ALA A 1 96 ? -4.657 -12.994 -2.341 1.00 18.17 96 ALA A O 1
ATOM 705 N N . GLU A 1 97 ? -2.516 -13.633 -2.065 1.00 15.44 97 GLU A N 1
ATOM 706 C CA . GLU A 1 97 ? -2.270 -12.775 -0.895 1.00 17.39 97 GLU A CA 1
ATOM 707 C C . GLU A 1 97 ? -1.856 -11.361 -1.334 1.00 18.03 97 GLU A C 1
ATOM 708 O O . GLU A 1 97 ? -1.900 -10.410 -0.559 1.00 17.66 97 GLU A O 1
ATOM 714 N N . GLY A 1 98 ? -1.439 -11.246 -2.583 1.00 17.06 98 GLY A N 1
ATOM 715 C CA . GLY A 1 98 ? -1.111 -9.954 -3.169 1.00 18.12 98 GLY A CA 1
ATOM 716 C C . GLY A 1 98 ? -0.834 -10.148 -4.640 1.00 17.26 98 GLY A C 1
ATOM 717 O O . GLY A 1 98 ? -0.922 -11.278 -5.166 1.00 15.75 98 GLY A O 1
ATOM 718 N N . ILE A 1 99 ? -0.503 -9.049 -5.309 1.00 15.84 99 ILE A N 1
ATOM 719 C CA . ILE A 1 99 ? -0.131 -9.116 -6.704 1.00 14.29 99 ILE A CA 1
ATOM 720 C C . ILE A 1 99 ? 1.250 -8.558 -6.879 1.00 14.19 99 ILE A C 1
ATOM 721 O O . ILE A 1 99 ? 1.705 -7.766 -6.060 1.00 15.19 99 ILE A O 1
ATOM 726 N N . VAL A 1 100 ? 1.896 -8.974 -7.958 1.00 13.24 100 VAL A N 1
ATOM 727 C CA . VAL A 1 100 ? 3.104 -8.333 -8.438 1.00 14.23 100 VAL A CA 1
ATOM 728 C C . VAL A 1 100 ? 2.774 -7.624 -9.741 1.00 14.83 100 VAL A C 1
ATOM 729 O O . VAL A 1 100 ? 2.250 -8.244 -10.681 1.00 14.61 100 VAL A O 1
ATOM 733 N N . LEU A 1 101 ? 3.070 -6.327 -9.780 1.00 13.19 101 LEU A N 1
ATOM 734 C CA . LEU A 1 101 ? 2.789 -5.448 -10.928 1.00 12.35 101 LEU A CA 1
ATOM 735 C C . LEU A 1 101 ? 4.011 -5.205 -11.761 1.00 16.23 101 LEU A C 1
ATOM 736 O O . LEU A 1 101 ? 5.057 -4.841 -11.237 1.00 14.21 101 LEU A O 1
ATOM 741 N N . MET A 1 102 ? 3.866 -5.390 -13.066 1.00 15.25 102 MET A N 1
ATOM 742 C CA A MET A 1 102 ? 4.942 -5.009 -13.956 0.50 16.34 102 MET A CA 1
ATOM 743 C CA B MET A 1 102 ? 4.944 -5.257 -14.048 0.50 16.04 102 MET A CA 1
ATOM 744 C C . MET A 1 102 ? 4.358 -4.489 -15.250 1.00 14.95 102 MET A C 1
ATOM 745 O O . MET A 1 102 ? 3.164 -4.635 -15.522 1.00 16.93 102 MET A O 1
ATOM 754 N N . LEU A 1 103 ? 5.184 -3.762 -15.999 1.00 15.05 103 LEU A N 1
ATOM 755 C CA . LEU A 1 103 ? 4.747 -3.198 -17.282 1.00 16.01 103 LEU A CA 1
ATOM 756 C C . LEU A 1 103 ? 5.042 -4.161 -18.422 1.00 17.06 103 LEU A C 1
ATOM 757 O O . LEU A 1 103 ? 6.063 -4.849 -18.394 1.00 16.47 103 LEU A O 1
ATOM 762 N N . GLY A 1 104 ? 4.190 -4.174 -19.447 1.00 14.24 104 GLY A N 1
ATOM 763 C CA . GLY A 1 104 ? 4.377 -5.046 -20.609 1.00 13.33 104 GLY A CA 1
ATOM 764 C C . GLY A 1 104 ? 5.637 -4.728 -21.413 1.00 14.12 104 GLY A C 1
ATOM 765 O O . GLY A 1 104 ? 6.087 -5.547 -22.238 1.00 15.55 104 GLY A O 1
ATOM 766 N N . ASP A 1 105 ? 6.190 -3.536 -21.165 1.00 16.36 105 ASP A N 1
ATOM 767 C CA . ASP A 1 105 ? 7.350 -3.021 -21.901 1.00 15.43 105 ASP A CA 1
ATOM 768 C C . ASP A 1 105 ? 8.646 -3.001 -21.078 1.00 14.70 105 ASP A C 1
ATOM 769 O O . ASP A 1 105 ? 9.604 -2.296 -21.417 1.00 16.52 105 ASP A O 1
ATOM 774 N N . GLN A 1 106 ? 8.701 -3.810 -20.042 1.00 13.98 106 GLN A N 1
ATOM 775 C CA . GLN A 1 106 ? 9.879 -3.980 -19.212 1.00 17.32 106 GLN A CA 1
ATOM 776 C C . GLN A 1 106 ? 10.394 -5.435 -19.158 1.00 16.06 106 GLN A C 1
ATOM 777 O O . GLN A 1 106 ? 10.310 -6.079 -18.142 1.00 17.15 106 GLN A O 1
ATOM 783 N N . PRO A 1 107 ? 10.908 -5.923 -20.277 1.00 14.59 107 PRO A N 1
ATOM 784 C CA . PRO A 1 107 ? 11.338 -7.325 -20.351 1.00 15.51 107 PRO A CA 1
ATOM 785 C C . PRO A 1 107 ? 12.611 -7.640 -19.583 1.00 18.28 107 PRO A C 1
ATOM 786 O O . PRO A 1 107 ? 12.946 -8.819 -19.403 1.00 21.22 107 PRO A O 1
ATOM 790 N N . GLY A 1 108 ? 13.324 -6.597 -19.161 1.00 15.35 108 GLY A N 1
ATOM 791 C CA . GLY A 1 108 ? 14.592 -6.748 -18.442 1.00 17.83 108 GLY A CA 1
ATOM 792 C C . GLY A 1 108 ? 14.461 -7.111 -16.974 1.00 17.05 108 GLY A C 1
ATOM 793 O O . GLY A 1 108 ? 15.444 -7.394 -16.315 1.00 18.09 108 GLY A O 1
ATOM 794 N N . ILE A 1 109 ? 13.245 -7.068 -16.441 1.00 16.56 109 ILE A N 1
ATOM 795 C CA . ILE A 1 109 ? 12.977 -7.588 -15.096 1.00 16.52 109 ILE A CA 1
ATOM 796 C C . ILE A 1 109 ? 13.339 -9.077 -15.081 1.00 17.99 109 ILE A C 1
ATOM 797 O O . ILE A 1 109 ? 13.225 -9.746 -16.106 1.00 20.05 109 ILE A O 1
ATOM 802 N N . THR A 1 110 ? 13.785 -9.590 -13.933 1.00 19.49 110 THR A N 1
ATOM 803 C CA . THR A 1 110 ? 14.150 -11.003 -13.806 1.00 18.49 110 THR A CA 1
ATOM 804 C C . THR A 1 110 ? 13.231 -11.761 -12.861 1.00 18.08 110 THR A C 1
ATOM 805 O O . THR A 1 110 ? 12.667 -11.190 -11.913 1.00 17.51 110 THR A O 1
ATOM 809 N N . ALA A 1 111 ? 13.067 -13.053 -13.139 1.00 18.04 111 ALA A N 1
ATOM 810 C CA . ALA A 1 111 ? 12.304 -13.941 -12.278 1.00 18.71 111 ALA A CA 1
ATOM 811 C C . ALA A 1 111 ? 12.915 -14.022 -10.872 1.00 17.47 111 ALA A C 1
ATOM 812 O O . ALA A 1 111 ? 12.179 -14.112 -9.886 1.00 19.59 111 ALA A O 1
ATOM 814 N N . SER A 1 112 ? 14.245 -13.967 -10.770 1.00 19.61 112 SER A N 1
ATOM 815 C CA A SER A 1 112 ? 14.895 -13.965 -9.464 0.33 18.79 112 SER A CA 1
ATOM 816 C CA B SER A 1 112 ? 14.910 -13.956 -9.471 0.33 19.17 112 SER A CA 1
ATOM 817 C CA C SER A 1 112 ? 14.906 -13.955 -9.469 0.33 19.21 112 SER A CA 1
ATOM 818 C C . SER A 1 112 ? 14.511 -12.722 -8.656 1.00 19.12 112 SER A C 1
ATOM 819 O O . SER A 1 112 ? 14.251 -12.816 -7.463 1.00 17.35 112 SER A O 1
ATOM 826 N N . ALA A 1 113 ? 14.469 -11.561 -9.315 1.00 17.01 113 ALA A N 1
ATOM 827 C CA . ALA A 1 113 ? 14.094 -10.313 -8.626 1.00 15.98 113 ALA A CA 1
ATOM 828 C C . ALA A 1 113 ? 12.632 -10.391 -8.170 1.00 15.00 113 ALA A C 1
ATOM 829 O O . ALA A 1 113 ? 12.299 -9.982 -7.049 1.00 15.39 113 ALA A O 1
ATOM 831 N N . VAL A 1 114 ? 11.761 -10.942 -9.020 1.00 14.69 114 VAL A N 1
ATOM 832 C CA . VAL A 1 114 ? 10.346 -11.121 -8.643 1.00 13.45 114 VAL A CA 1
ATOM 833 C C . VAL A 1 114 ? 10.243 -12.057 -7.414 1.00 13.05 114 VAL A C 1
ATOM 834 O O . VAL A 1 114 ? 9.480 -11.782 -6.478 1.00 15.19 114 VAL A O 1
ATOM 838 N N . ALA A 1 115 ? 10.995 -13.160 -7.423 1.00 15.28 115 ALA A N 1
ATOM 839 C CA . ALA A 1 115 ? 10.981 -14.087 -6.284 1.00 14.49 115 ALA A CA 1
ATOM 840 C C . ALA A 1 115 ? 11.412 -13.382 -4.983 1.00 15.11 115 ALA A C 1
ATOM 841 O O . ALA A 1 115 ? 10.754 -13.512 -3.946 1.00 16.26 115 ALA A O 1
ATOM 843 N N . SER A 1 116 ? 12.510 -12.618 -5.034 1.00 16.29 116 SER A N 1
ATOM 844 C CA . SER A 1 116 ? 12.953 -11.849 -3.876 1.00 13.53 116 SER A CA 1
ATOM 845 C C . SER A 1 116 ? 11.939 -10.804 -3.419 1.00 14.63 116 SER A C 1
ATOM 846 O O . SER A 1 116 ? 11.747 -10.602 -2.218 1.00 15.06 116 SER A O 1
ATOM 849 N N . LEU A 1 117 ? 11.306 -10.143 -4.383 1.00 15.11 117 LEU A N 1
ATOM 850 C CA . LEU A 1 117 ? 10.250 -9.178 -4.089 1.00 14.59 117 LEU A CA 1
ATOM 851 C C . LEU A 1 117 ? 9.103 -9.818 -3.328 1.00 16.30 117 LEU A C 1
ATOM 852 O O . LEU A 1 117 ? 8.625 -9.271 -2.325 1.00 16.36 117 LEU A O 1
ATOM 857 N N . ILE A 1 118 ? 8.649 -10.982 -3.807 1.00 14.41 118 ILE A N 1
ATOM 858 C CA . ILE A 1 118 ? 7.525 -11.670 -3.165 1.00 14.87 118 ILE A CA 1
ATOM 859 C C . ILE A 1 118 ? 7.899 -12.058 -1.735 1.00 15.33 118 ILE A C 1
ATOM 860 O O . ILE A 1 118 ? 7.091 -11.912 -0.821 1.00 17.25 118 ILE A O 1
ATOM 865 N N . ALA A 1 119 ? 9.131 -12.512 -1.554 1.00 16.38 119 ALA A N 1
ATOM 866 C CA . ALA A 1 119 ? 9.554 -12.995 -0.246 1.00 15.55 119 ALA A CA 1
ATOM 867 C C . ALA A 1 119 ? 9.540 -11.826 0.744 1.00 16.63 119 ALA A C 1
ATOM 868 O O . ALA A 1 119 ? 9.048 -11.965 1.879 1.00 17.30 119 ALA A O 1
ATOM 870 N N . GLY A 1 120 ? 10.060 -10.674 0.302 1.00 16.52 120 GLY A N 1
ATOM 871 C CA . GLY A 1 120 ? 10.045 -9.453 1.124 1.00 17.73 120 GLY A CA 1
ATOM 872 C C . GLY A 1 120 ? 8.640 -8.904 1.317 1.00 17.44 120 GLY A C 1
ATOM 873 O O . GLY A 1 120 ? 8.341 -8.262 2.326 1.00 19.51 120 GLY A O 1
ATOM 874 N N . GLY A 1 121 ? 7.769 -9.169 0.355 1.00 18.32 121 GLY A N 1
ATOM 875 C CA . GLY A 1 121 ? 6.386 -8.703 0.429 1.00 19.30 121 GLY A CA 1
ATOM 876 C C . GLY A 1 121 ? 5.465 -9.469 1.360 1.00 20.81 121 GLY A C 1
ATOM 877 O O . GLY A 1 121 ? 4.435 -8.947 1.777 1.00 19.74 121 GLY A O 1
ATOM 878 N N . ARG A 1 122 ? 5.804 -10.713 1.694 1.00 21.78 122 ARG A N 1
ATOM 879 C CA . ARG A 1 122 ? 5.039 -11.436 2.717 1.00 21.99 122 ARG A CA 1
ATOM 880 C C . ARG A 1 122 ? 5.048 -10.564 3.979 1.00 24.24 122 ARG A C 1
ATOM 881 O O . ARG A 1 122 ? 6.099 -10.249 4.511 1.00 25.83 122 ARG A O 1
ATOM 889 N N . GLY A 1 123 ? 3.879 -10.160 4.451 1.00 26.71 123 GLY A N 1
ATOM 890 C CA . GLY A 1 123 ? 3.832 -9.302 5.641 1.00 27.58 123 GLY A CA 1
ATOM 891 C C . GLY A 1 123 ? 4.228 -7.833 5.492 1.00 25.89 123 GLY A C 1
ATOM 892 O O . GLY A 1 123 ? 4.308 -7.120 6.499 1.00 26.16 123 GLY A O 1
ATOM 893 N N . ALA A 1 124 ? 4.483 -7.378 4.259 1.00 21.60 124 ALA A N 1
ATOM 894 C CA . ALA A 1 124 ? 4.562 -5.935 3.960 1.00 20.06 124 ALA A CA 1
ATOM 895 C C . ALA A 1 124 ? 3.315 -5.523 3.177 1.00 18.55 124 ALA A C 1
ATOM 896 O O . ALA A 1 124 ? 2.786 -6.302 2.376 1.00 18.89 124 ALA A O 1
ATOM 898 N N . THR A 1 125 ? 2.841 -4.306 3.412 1.00 17.57 125 THR A N 1
ATOM 899 C CA . THR A 1 125 ? 1.669 -3.792 2.703 1.00 17.78 125 THR A CA 1
ATOM 900 C C . THR A 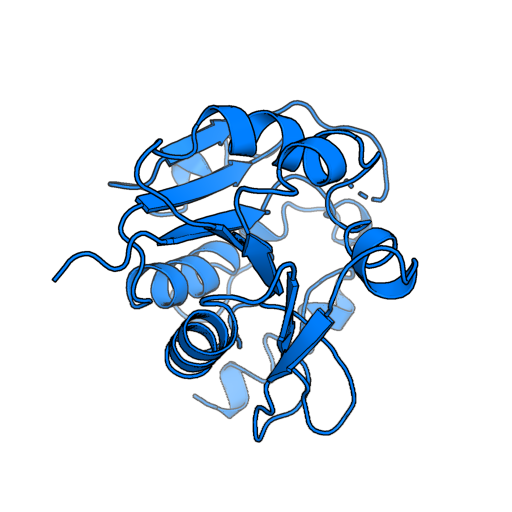1 125 ? 1.974 -3.536 1.227 1.00 17.74 125 THR A C 1
ATOM 901 O O . THR A 1 125 ? 1.216 -3.959 0.356 1.00 16.76 125 THR A O 1
ATOM 905 N N . ILE A 1 126 ? 3.089 -2.852 0.963 1.00 15.58 126 ILE A N 1
ATOM 906 C CA . ILE A 1 126 ? 3.624 -2.648 -0.387 1.00 15.47 126 ILE A CA 1
ATOM 907 C C . ILE A 1 126 ? 5.111 -2.973 -0.353 1.00 16.46 126 ILE A C 1
ATOM 908 O O . ILE A 1 126 ? 5.772 -2.744 0.657 1.00 16.69 126 ILE A O 1
ATOM 913 N N . ALA A 1 127 ? 5.631 -3.544 -1.430 1.00 13.14 127 ALA A N 1
ATOM 914 C CA . ALA A 1 127 ? 7.097 -3.623 -1.556 1.00 13.40 127 ALA A CA 1
ATOM 915 C C . ALA A 1 127 ? 7.522 -3.209 -2.947 1.00 14.86 127 ALA A C 1
ATOM 916 O O . ALA A 1 127 ? 6.744 -3.316 -3.904 1.00 14.31 127 ALA A O 1
ATOM 918 N N . VAL A 1 128 ? 8.755 -2.725 -3.058 1.00 13.35 128 VAL A N 1
ATOM 919 C CA . VAL A 1 128 ? 9.277 -2.250 -4.344 1.00 13.14 128 VAL A CA 1
ATOM 920 C C . VAL A 1 128 ? 10.705 -2.729 -4.533 1.00 14.46 128 VAL A C 1
ATOM 921 O O . VAL A 1 128 ? 11.391 -3.027 -3.555 1.00 14.64 128 VAL A O 1
ATOM 925 N N . CYS A 1 129 ? 11.144 -2.831 -5.783 1.00 14.52 129 CYS A N 1
ATOM 926 C CA . CYS A 1 129 ? 12.550 -3.128 -6.034 1.00 14.94 129 CYS A CA 1
ATOM 927 C C . CYS A 1 129 ? 13.382 -1.860 -5.973 1.00 17.60 129 CYS A C 1
ATOM 928 O O . CYS A 1 129 ? 13.022 -0.827 -6.550 1.00 17.26 129 CYS A O 1
ATOM 931 N N . GLU A 1 130 ? 14.493 -1.943 -5.262 1.00 14.59 130 GLU A N 1
ATOM 932 C CA . GLU A 1 130 ? 15.428 -0.848 -5.175 1.00 16.88 130 GLU A CA 1
ATOM 933 C C . GLU A 1 130 ? 16.678 -1.227 -5.938 1.00 17.08 130 GLU A C 1
ATOM 934 O O . GLU A 1 130 ? 17.472 -2.057 -5.491 1.00 16.31 130 GLU A O 1
ATOM 940 N N . TYR A 1 131 ? 16.822 -0.625 -7.111 1.00 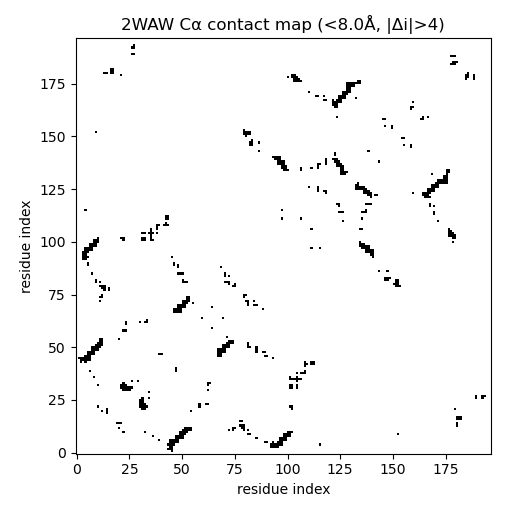14.95 131 TYR A N 1
ATOM 941 C CA . TYR A 1 131 ? 17.958 -0.867 -7.983 1.00 17.48 131 TYR A CA 1
ATOM 942 C C . TYR A 1 131 ? 19.091 0.094 -7.632 1.00 17.42 131 TYR A C 1
ATOM 943 O O . TYR A 1 131 ? 18.941 0.978 -6.776 1.00 16.09 131 TYR A O 1
ATOM 952 N N . ALA A 1 132 ? 20.237 -0.087 -8.284 1.00 17.43 132 ALA A N 1
ATOM 953 C CA . ALA A 1 132 ? 21.409 0.740 -8.034 1.00 19.99 132 ALA A CA 1
ATOM 954 C C . ALA A 1 132 ? 21.155 2.239 -8.305 1.00 20.10 132 ALA A C 1
ATOM 955 O O . ALA A 1 132 ? 21.765 3.099 -7.659 1.00 22.38 132 ALA A O 1
ATOM 957 N N . ASN A 1 133 ? 20.252 2.541 -9.243 1.00 17.93 133 ASN A N 1
ATOM 958 C CA . ASN A 1 133 ? 19.967 3.919 -9.656 1.00 18.81 133 ASN A CA 1
ATOM 959 C C . ASN A 1 133 ? 18.518 4.348 -9.432 1.00 21.96 133 ASN A C 1
ATOM 960 O O . ASN A 1 133 ? 18.022 5.264 -10.096 1.00 24.72 133 ASN A O 1
ATOM 965 N N . GLY A 1 134 ? 17.849 3.681 -8.496 1.00 19.33 134 GLY A N 1
ATOM 966 C CA . GLY A 1 134 ? 16.512 4.080 -8.067 1.00 20.85 134 GLY A CA 1
ATOM 967 C C . GLY A 1 134 ? 15.527 2.945 -7.881 1.00 19.24 134 GLY A C 1
ATOM 968 O O . GLY A 1 134 ? 15.841 1.789 -8.157 1.00 17.62 134 GLY A O 1
ATOM 969 N N . ILE A 1 135 ? 14.337 3.295 -7.399 1.00 19.39 135 ILE A N 1
ATOM 970 C CA A ILE A 1 135 ? 13.206 2.385 -7.195 0.50 19.33 135 ILE A CA 1
ATOM 971 C CA B ILE A 1 135 ? 13.297 2.281 -7.234 0.50 19.49 135 ILE A CA 1
ATOM 972 C C . ILE A 1 135 ? 12.523 2.103 -8.528 1.00 18.29 135 ILE A C 1
ATOM 973 O O . ILE A 1 135 ? 12.427 3.008 -9.371 1.00 20.62 135 ILE A O 1
ATOM 982 N N . GLY A 1 136 ? 12.021 0.892 -8.713 1.00 16.67 136 GLY A N 1
ATOM 983 C CA . GLY A 1 136 ? 11.251 0.610 -9.916 1.00 15.61 136 GLY A CA 1
ATOM 984 C C . GLY A 1 136 ? 10.513 -0.701 -9.841 1.00 15.93 136 GLY A C 1
ATOM 985 O O . GLY A 1 136 ? 10.607 -1.441 -8.852 1.00 16.37 136 GLY A O 1
ATOM 986 N N . HIS A 1 137 ? 9.759 -0.969 -10.903 1.00 16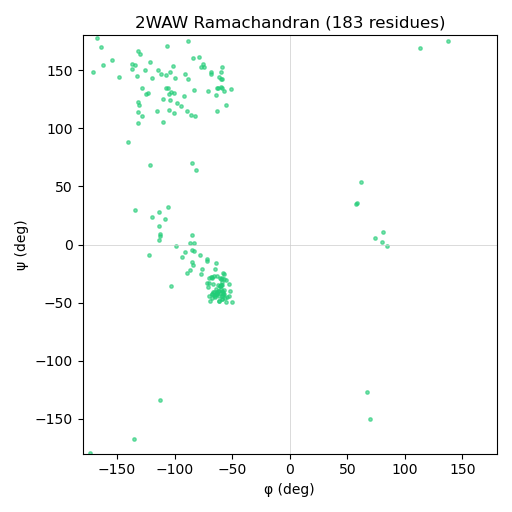.95 137 HIS A N 1
ATOM 987 C CA . HIS A 1 137 ? 9.066 -2.246 -11.058 1.00 16.92 137 HIS A CA 1
ATOM 988 C C . HIS A 1 137 ? 10.047 -3.403 -11.036 1.00 16.55 137 HIS A C 1
ATOM 989 O O . HIS A 1 137 ? 11.230 -3.228 -11.374 1.00 15.93 137 HIS A O 1
ATOM 996 N N . PRO A 1 138 ? 9.592 -4.596 -10.613 1.00 15.95 138 PRO A N 1
ATOM 997 C CA . PRO A 1 138 ? 8.225 -4.949 -10.173 1.00 13.44 138 PRO A CA 1
ATOM 998 C C . PRO A 1 138 ? 7.849 -4.429 -8.779 1.00 13.57 138 PRO A C 1
ATOM 999 O O . PRO A 1 138 ? 8.737 -4.210 -7.911 1.00 15.35 138 PRO A O 1
ATOM 1003 N N . PHE A 1 139 ? 6.535 -4.221 -8.586 1.00 14.06 139 PHE A N 1
ATOM 1004 C CA . PHE A 1 139 ? 5.993 -3.796 -7.293 1.00 15.05 139 PHE A CA 1
ATOM 1005 C C . PHE A 1 139 ? 5.168 -4.933 -6.701 1.00 13.95 139 PHE A C 1
ATOM 1006 O O . PHE A 1 139 ? 4.542 -5.694 -7.439 1.00 16.30 139 PHE A O 1
ATOM 1014 N N . TRP A 1 140 ? 5.175 -5.048 -5.373 1.00 11.85 140 TRP A N 1
ATOM 1015 C CA . TRP A 1 140 ? 4.256 -5.934 -4.670 1.00 13.20 140 TRP A CA 1
ATOM 1016 C C . TRP A 1 140 ? 3.196 -5.104 -4.005 1.00 13.62 140 TRP A C 1
ATOM 1017 O O . TRP A 1 140 ? 3.509 -4.114 -3.362 1.00 14.38 140 TRP A O 1
ATOM 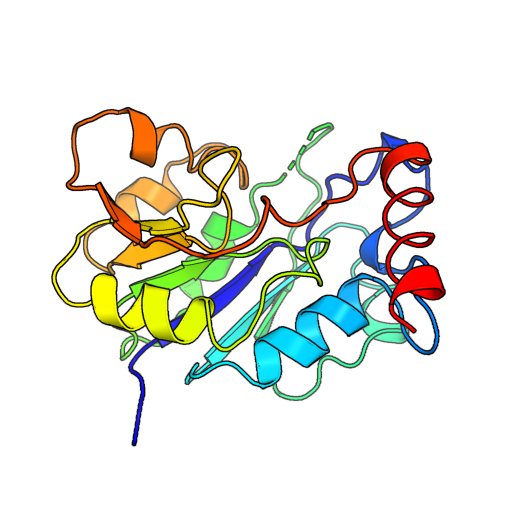1028 N N . VAL A 1 141 ? 1.935 -5.527 -4.137 1.00 13.13 141 VAL A N 1
ATOM 1029 C CA . VAL A 1 141 ? 0.816 -4.894 -3.436 1.00 15.51 141 VAL A CA 1
ATOM 1030 C C . VAL A 1 141 ? -0.025 -5.980 -2.780 1.00 16.07 141 VAL A C 1
ATOM 1031 O O . VAL A 1 141 ? -0.547 -6.877 -3.464 1.00 15.87 141 VAL A O 1
ATOM 1035 N N . SER A 1 142 ? -0.189 -5.865 -1.456 1.00 16.31 142 SER A N 1
ATOM 1036 C CA . SER A 1 142 ? -0.878 -6.845 -0.646 1.00 16.90 142 SER A CA 1
ATOM 1037 C C . SER A 1 142 ? -2.380 -6.673 -0.843 1.00 16.14 142 SER A C 1
ATOM 1038 O O . SER A 1 142 ? -2.839 -5.584 -1.179 1.00 16.97 142 SER A O 1
ATOM 1041 N N . ARG A 1 143 ? -3.118 -7.759 -0.653 1.00 15.03 143 ARG A N 1
ATOM 1042 C CA . ARG A 1 143 ? -4.570 -7.763 -0.810 1.00 16.94 143 ARG A CA 1
ATOM 1043 C C . ARG A 1 143 ? -5.247 -6.659 0.011 1.00 19.29 143 ARG A C 1
ATOM 1044 O O . ARG A 1 143 ? -6.236 -6.073 -0.436 1.00 18.19 143 ARG A O 1
ATOM 1052 N N . GLY A 1 144 ? -4.688 -6.357 1.182 1.00 20.22 144 GLY A N 1
ATOM 1053 C CA . GLY A 1 144 ? -5.263 -5.347 2.081 1.00 20.76 144 GLY A CA 1
ATOM 1054 C C . GLY A 1 144 ? -5.408 -3.957 1.490 1.00 22.21 144 GLY A C 1
ATOM 1055 O O . GLY A 1 144 ? -6.252 -3.175 1.935 1.00 27.12 144 GLY A O 1
ATOM 1056 N N . VAL A 1 145 ? -4.606 -3.635 0.478 1.00 20.48 145 VAL A N 1
ATOM 1057 C CA . VAL A 1 145 ? -4.714 -2.321 -0.164 1.00 21.44 145 VAL A CA 1
ATOM 1058 C C . VAL A 1 145 ? -5.203 -2.368 -1.625 1.00 19.02 145 VAL A C 1
ATOM 1059 O O . VAL A 1 145 ? -5.074 -1.392 -2.382 1.00 18.63 145 VAL A O 1
ATOM 1063 N N . PHE A 1 146 ? -5.767 -3.509 -2.016 1.00 19.53 146 PHE A N 1
ATOM 1064 C CA . PHE A 1 146 ? -6.427 -3.625 -3.324 1.00 19.15 146 PHE A CA 1
ATOM 1065 C C . PHE A 1 146 ? -7.457 -2.501 -3.536 1.00 19.82 146 PHE A C 1
ATOM 1066 O O . PHE A 1 146 ? -7.562 -1.964 -4.631 1.00 20.67 146 PHE A O 1
ATOM 1074 N N . GLY A 1 147 ? -8.207 -2.147 -2.489 1.00 23.01 147 GLY A N 1
ATOM 1075 C CA . GLY A 1 147 ? -9.167 -1.035 -2.579 1.00 24.54 147 GLY A CA 1
ATOM 1076 C C . GLY A 1 147 ? -8.539 0.299 -2.965 1.00 26.09 147 GLY A C 1
ATOM 1077 O O . GLY A 1 147 ? -9.079 1.038 -3.800 1.00 26.23 147 GLY A O 1
ATOM 1078 N N . ASP A 1 148 ? -7.383 0.604 -2.373 1.00 25.76 148 ASP A N 1
ATOM 1079 C CA . ASP A 1 148 ? -6.656 1.839 -2.675 1.00 26.63 148 ASP A CA 1
ATOM 1080 C C . ASP A 1 148 ? -6.104 1.879 -4.107 1.00 27.57 148 ASP A C 1
ATOM 1081 O O . ASP A 1 148 ? -6.140 2.924 -4.771 1.00 27.16 148 ASP A O 1
ATOM 1086 N N . LEU A 1 149 ? -5.582 0.743 -4.572 1.00 25.77 149 LEU A N 1
ATOM 1087 C CA . LEU A 1 149 ? -5.165 0.590 -5.957 1.00 27.76 149 LEU A CA 1
ATOM 1088 C C . LEU A 1 149 ? -6.300 0.894 -6.907 1.00 29.85 149 LEU A C 1
ATOM 1089 O O . LEU A 1 149 ? -6.109 1.591 -7.906 1.00 30.66 149 LEU A O 1
ATOM 1094 N N . ALA A 1 150 ? -7.470 0.342 -6.599 1.00 29.73 150 ALA A N 1
ATOM 1095 C CA . ALA A 1 150 ? -8.641 0.475 -7.454 1.00 32.08 150 ALA A CA 1
ATOM 1096 C C . ALA A 1 150 ? -9.017 1.943 -7.652 1.00 34.11 150 ALA A C 1
ATOM 1097 O O . ALA A 1 150 ? -9.496 2.321 -8.720 1.00 35.76 150 ALA A O 1
ATOM 1099 N N . GLU A 1 151 ? -8.757 2.761 -6.629 1.00 35.33 151 GLU A N 1
ATOM 1100 C CA . GLU A 1 151 ? -9.089 4.193 -6.629 1.00 37.37 151 GLU A CA 1
ATOM 1101 C C . GLU A 1 151 ? -8.067 5.104 -7.326 1.00 38.06 151 GLU A C 1
ATOM 1102 O O . GLU A 1 151 ? -8.298 6.310 -7.453 1.00 38.43 151 GLU A O 1
ATOM 1108 N N . LEU A 1 152 ? -6.939 4.546 -7.762 1.00 38.01 152 LEU A N 1
ATOM 1109 C CA . LEU A 1 152 ? -5.971 5.325 -8.540 1.00 38.24 152 LEU A CA 1
ATOM 1110 C C . LEU A 1 152 ? -6.565 5.665 -9.908 1.00 38.20 152 LEU A C 1
ATOM 1111 O O . LEU A 1 152 ? -7.364 4.901 -10.459 1.00 39.12 152 LEU A O 1
ATOM 1116 N N . HIS A 1 153 ? -6.168 6.817 -10.442 1.00 37.47 153 HIS A N 1
ATOM 1117 C CA . HIS A 1 153 ? -6.726 7.319 -11.695 1.00 38.14 153 HIS A CA 1
ATOM 1118 C C . HIS A 1 153 ? -6.017 6.744 -12.924 1.00 35.63 153 HIS A C 1
ATOM 1119 O O . HIS A 1 153 ? -6.544 6.821 -14.037 1.00 36.69 153 HIS A O 1
ATOM 1126 N N . GLY A 1 154 ? -4.842 6.153 -12.725 1.00 31.83 154 GLY A N 1
ATOM 1127 C CA . GLY A 1 154 ? -4.111 5.551 -13.839 1.00 28.11 154 GLY A CA 1
ATOM 1128 C C . GLY A 1 154 ? -3.176 4.437 -13.422 1.00 26.93 154 GLY A C 1
ATOM 1129 O O . GLY A 1 154 ? -2.757 4.372 -12.265 1.00 27.83 154 GLY A O 1
ATOM 1130 N N . ASP A 1 155 ? -2.827 3.581 -14.382 1.00 22.00 155 ASP A N 1
ATOM 1131 C CA . ASP A 1 155 ? -1.970 2.412 -14.140 1.00 21.69 155 ASP A CA 1
ATOM 1132 C C . ASP A 1 155 ? -0.584 2.752 -13.626 1.00 24.66 155 ASP A C 1
ATOM 1133 O O . ASP A 1 155 ? 0.034 1.946 -12.928 1.00 25.75 155 ASP A O 1
ATOM 1138 N N . LYS A 1 156 ? -0.090 3.935 -13.997 1.00 25.83 156 LYS A N 1
ATOM 1139 C CA . LYS A 1 156 ? 1.267 4.366 -13.624 1.00 27.85 156 LYS A CA 1
ATOM 1140 C C . LYS A 1 156 ? 1.210 5.426 -12.540 1.00 29.51 156 LYS A C 1
ATOM 1141 O O . LYS A 1 156 ? 2.067 6.322 -12.470 1.00 31.48 156 LYS A O 1
ATOM 1147 N N . GLY A 1 157 ? 0.201 5.308 -11.686 1.00 27.77 157 GLY A N 1
ATOM 1148 C CA . GLY A 1 157 ? 0.035 6.228 -10.569 1.00 28.95 157 GLY A CA 1
ATOM 1149 C C . GLY A 1 157 ? 0.253 5.552 -9.234 1.00 27.15 157 GLY A C 1
ATOM 1150 O O . GLY A 1 157 ? 0.018 6.170 -8.191 1.00 27.75 157 GLY A O 1
ATOM 1151 N N . VAL A 1 158 ? 0.699 4.291 -9.266 1.00 27.05 158 VAL A N 1
ATOM 1152 C CA . VAL A 1 158 ? 1.001 3.497 -8.052 1.00 26.99 158 VAL A CA 1
ATOM 1153 C C . VAL A 1 158 ? 2.067 4.188 -7.200 1.00 25.83 158 VAL A C 1
ATOM 1154 O O . VAL A 1 158 ? 2.075 4.045 -5.976 1.00 25.97 158 VAL A O 1
ATOM 1158 N N . TRP A 1 159 ? 2.943 4.948 -7.854 1.00 26.08 159 TRP A N 1
ATOM 1159 C CA A TRP A 1 159 ? 3.967 5.695 -7.138 0.50 26.49 159 TRP A CA 1
ATOM 1160 C CA B TRP A 1 159 ? 3.963 5.735 -7.173 0.50 26.68 159 TRP A CA 1
ATOM 1161 C C . TRP A 1 159 ? 3.353 6.660 -6.116 1.00 26.82 159 TRP A C 1
ATOM 1162 O O . TRP A 1 159 ? 3.981 6.965 -5.105 1.00 25.59 159 TRP A O 1
ATOM 1183 N N . ARG A 1 160 ? 2.115 7.102 -6.349 1.00 29.05 160 ARG A N 1
ATOM 1184 C CA . ARG A 1 160 ? 1.446 8.007 -5.401 1.00 30.32 160 ARG A CA 1
ATOM 1185 C C . ARG A 1 160 ? 1.047 7.330 -4.092 1.00 30.15 160 ARG A C 1
ATOM 1186 O O . ARG A 1 160 ? 1.111 7.937 -3.025 1.00 30.19 160 ARG A O 1
ATOM 1194 N N . LEU A 1 161 ? 0.638 6.071 -4.179 1.00 28.79 161 LEU A N 1
ATOM 1195 C CA . LEU A 1 161 ? 0.379 5.263 -3.001 1.00 28.23 161 LEU A CA 1
ATOM 1196 C C . LEU A 1 161 ? 1.697 4.997 -2.270 1.00 27.15 161 LEU A C 1
ATOM 1197 O O . LEU A 1 161 ? 1.778 5.149 -1.053 1.00 27.04 161 LEU A O 1
ATOM 1202 N N . ILE A 1 162 ? 2.722 4.614 -3.037 1.00 26.59 162 ILE A N 1
ATOM 1203 C CA . ILE A 1 162 ? 4.074 4.336 -2.520 1.00 26.78 162 ILE A CA 1
ATOM 1204 C C . ILE A 1 162 ? 4.645 5.5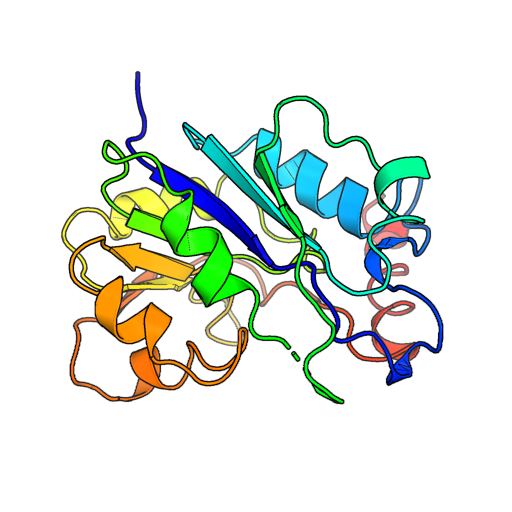44 -1.781 1.00 28.23 162 ILE A C 1
ATOM 1205 O O . ILE A 1 162 ? 5.242 5.404 -0.711 1.00 29.63 162 ILE A O 1
ATOM 1210 N N . GLU A 1 163 ? 4.445 6.732 -2.346 1.00 27.96 163 GLU A N 1
ATOM 1211 C CA . GLU A 1 163 ? 5.056 7.949 -1.813 1.00 31.22 163 GLU A CA 1
ATOM 1212 C C . GLU A 1 163 ? 4.175 8.673 -0.796 1.00 29.30 163 GLU A C 1
ATOM 1213 O O . GLU A 1 163 ? 4.617 9.634 -0.155 1.00 29.97 163 GLU A O 1
ATOM 1219 N N . SER A 1 164 ? 2.943 8.195 -0.628 1.00 28.28 164 SER A N 1
ATOM 1220 C CA . SER A 1 164 ? 1.964 8.834 0.258 1.00 28.79 164 SER A CA 1
ATOM 1221 C C . SER A 1 164 ? 2.302 8.763 1.753 1.00 29.33 164 SER A C 1
ATOM 1222 O O . SER A 1 164 ? 1.886 9.636 2.524 1.00 30.27 164 SER A O 1
ATOM 1225 N N . GLY A 1 165 ? 3.033 7.724 2.158 1.00 27.18 165 GLY A N 1
ATOM 1226 C CA . GLY A 1 165 ? 3.384 7.513 3.568 1.00 25.54 165 GLY A CA 1
ATOM 1227 C C . GLY A 1 165 ? 2.291 6.892 4.432 1.00 25.05 165 GLY A C 1
ATOM 1228 O O . GLY A 1 165 ? 2.484 6.714 5.647 1.00 24.69 165 GLY A O 1
ATOM 1229 N N . ARG A 1 166 ? 1.150 6.562 3.824 1.00 21.97 166 ARG A N 1
ATOM 1230 C CA . ARG A 1 166 ? 0.043 5.934 4.561 1.00 23.88 166 ARG A CA 1
ATOM 1231 C C . ARG A 1 166 ? 0.295 4.449 4.817 1.00 21.82 166 ARG A C 1
ATOM 1232 O O . ARG A 1 166 ? -0.266 3.877 5.755 1.00 23.38 166 ARG A O 1
ATOM 1240 N N . HIS A 1 167 ? 1.114 3.825 3.965 1.00 21.54 167 HIS A N 1
ATOM 1241 C CA . HIS A 1 167 ? 1.334 2.381 4.030 1.00 20.17 167 HIS A CA 1
ATOM 1242 C C . HIS A 1 167 ? 2.810 2.063 4.135 1.00 18.73 167 HIS A C 1
ATOM 1243 O O . HIS A 1 167 ? 3.645 2.816 3.621 1.00 18.01 167 HIS A O 1
ATOM 1250 N N . GLY A 1 168 ? 3.127 0.952 4.796 1.00 17.74 168 GLY A N 1
ATOM 1251 C CA . GLY A 1 168 ? 4.502 0.461 4.849 1.00 15.81 168 GLY A CA 1
ATOM 1252 C C . GLY A 1 168 ? 4.948 0.099 3.448 1.00 16.99 168 GLY A C 1
ATOM 1253 O O . GLY A 1 168 ? 4.197 -0.521 2.683 1.00 18.06 168 GLY A O 1
ATOM 1254 N N . VAL A 1 169 ? 6.159 0.521 3.107 1.00 15.33 169 VAL A N 1
ATOM 1255 C CA . VAL A 1 169 ? 6.738 0.247 1.802 1.00 16.18 169 VAL A CA 1
ATOM 1256 C C . VAL A 1 169 ? 8.107 -0.360 1.997 1.00 15.65 169 VAL A C 1
ATOM 1257 O O . VAL A 1 169 ? 9.060 0.323 2.430 1.00 15.56 169 VAL A O 1
ATOM 1261 N N . ARG A 1 170 ? 8.224 -1.640 1.666 1.00 13.77 170 ARG A N 1
ATOM 1262 C CA . ARG A 1 170 ? 9.496 -2.321 1.860 1.00 13.44 170 ARG A CA 1
ATOM 1263 C C . ARG A 1 170 ? 10.352 -2.248 0.602 1.00 14.96 170 ARG A C 1
ATOM 1264 O O . ARG A 1 170 ? 9.893 -2.626 -0.472 1.00 17.40 170 ARG A O 1
ATOM 1272 N N . ARG A 1 171 ? 11.601 -1.795 0.744 1.00 14.27 171 ARG A N 1
ATOM 1273 C CA . ARG A 1 171 ? 12.523 -1.705 -0.403 1.00 16.92 171 ARG A CA 1
ATOM 1274 C C . ARG A 1 171 ? 13.384 -2.963 -0.487 1.00 18.01 171 ARG A C 1
ATOM 1275 O O . ARG A 1 171 ? 14.133 -3.263 0.437 1.00 19.60 171 ARG A O 1
ATOM 1283 N N . ILE A 1 172 ? 13.268 -3.694 -1.594 1.00 14.79 172 ILE A N 1
ATOM 1284 C CA . ILE A 1 172 ? 14.006 -4.937 -1.788 1.00 15.58 172 ILE A CA 1
ATOM 1285 C C . ILE A 1 172 ? 15.137 -4.660 -2.773 1.00 16.35 172 ILE A C 1
ATOM 1286 O O . ILE A 1 172 ? 14.884 -4.339 -3.938 1.00 15.45 172 ILE A O 1
ATOM 1291 N N . ARG A 1 173 ? 16.373 -4.792 -2.312 1.00 15.60 173 ARG A N 1
ATOM 1292 C CA A ARG A 1 173 ? 17.541 -4.477 -3.131 0.50 17.00 173 ARG A CA 1
ATOM 1293 C CA B ARG A 1 173 ? 17.520 -4.469 -3.148 0.50 16.88 173 ARG A CA 1
ATOM 1294 C C . ARG A 1 173 ? 17.712 -5.475 -4.279 1.00 17.31 173 ARG A C 1
ATOM 1295 O O . ARG A 1 173 ? 17.612 -6.693 -4.076 1.00 17.39 173 ARG A O 1
ATOM 1310 N N . VAL A 1 174 ? 17.966 -4.947 -5.479 1.00 16.85 174 VAL A N 1
ATOM 1311 C CA . VAL A 1 174 ? 18.288 -5.738 -6.672 1.00 17.91 174 VAL A CA 1
ATOM 1312 C C . VAL A 1 174 ? 19.624 -5.203 -7.216 1.00 18.01 174 VAL A C 1
ATOM 1313 O O . VAL A 1 174 ? 19.791 -3.996 -7.386 1.00 18.38 174 VAL A O 1
ATOM 1317 N N . ASP A 1 175 ? 20.578 -6.098 -7.470 1.00 18.56 175 ASP A N 1
ATOM 1318 C CA . ASP A 1 175 ? 21.924 -5.707 -7.904 1.00 20.82 175 ASP A CA 1
ATOM 1319 C C . ASP A 1 175 ? 21.921 -5.525 -9.422 1.00 22.29 175 ASP A C 1
ATOM 1320 O O . ASP A 1 175 ? 22.511 -6.327 -10.173 1.00 23.74 175 ASP A O 1
ATOM 1325 N N . ALA A 1 176 ? 21.240 -4.467 -9.855 1.00 21.77 176 ALA A N 1
ATOM 1326 C CA . ALA A 1 176 ? 21.083 -4.108 -11.263 1.00 20.83 176 ALA A CA 1
ATOM 1327 C C . ALA A 1 176 ? 20.602 -2.666 -11.316 1.00 18.20 176 ALA A C 1
ATOM 1328 O O . ALA A 1 176 ? 20.235 -2.101 -10.280 1.00 18.82 176 ALA A O 1
ATOM 1330 N N . ASP A 1 177 ? 20.589 -2.072 -12.511 1.00 20.49 177 ASP A N 1
ATOM 1331 C CA . ASP A 1 177 ? 19.900 -0.796 -12.744 1.00 19.60 177 ASP A CA 1
ATOM 1332 C C . ASP A 1 177 ? 18.411 -1.011 -13.029 1.00 19.33 177 ASP A C 1
ATOM 1333 O O . ASP A 1 177 ? 18.007 -2.105 -13.419 1.00 21.89 177 ASP A O 1
ATOM 1338 N N . VAL A 1 178 ? 17.613 0.041 -12.852 1.00 19.00 178 VAL A N 1
ATOM 1339 C CA . VAL A 1 178 ? 16.173 0.007 -13.194 1.00 19.72 178 VAL A CA 1
ATOM 1340 C C . VAL A 1 178 ? 16.022 -0.521 -14.629 1.00 22.05 178 VAL A C 1
ATOM 1341 O O . VAL A 1 178 ? 16.757 -0.083 -15.530 1.00 20.69 178 VAL A O 1
ATOM 1345 N N . PRO A 1 179 ? 15.091 -1.472 -14.849 1.00 23.29 179 PRO A N 1
ATOM 1346 C CA . PRO A 1 179 ? 14.884 -2.025 -16.195 1.00 23.19 179 PRO A CA 1
ATOM 1347 C C . PRO A 1 179 ? 14.439 -0.930 -17.146 1.00 20.96 179 PRO A C 1
ATOM 1348 O O . PRO A 1 179 ? 13.733 -0.002 -16.734 1.00 21.27 179 PRO A O 1
ATOM 1352 N N . LEU A 1 180 ? 14.884 -1.015 -18.396 1.00 22.06 180 LEU A N 1
ATOM 1353 C CA . LEU A 1 180 ? 14.446 -0.074 -19.406 1.00 19.18 180 LEU A CA 1
ATOM 1354 C C . LEU A 1 180 ? 12.980 -0.321 -19.697 1.00 20.86 180 LEU A C 1
ATOM 1355 O O . LEU A 1 180 ? 12.516 -1.462 -19.619 1.00 20.49 180 LEU A O 1
ATOM 1360 N N . ASP A 1 181 ? 12.265 0.758 -20.004 1.00 18.51 181 ASP A N 1
ATOM 1361 C CA A ASP A 1 181 ? 10.908 0.654 -20.537 0.50 19.14 181 ASP A CA 1
ATOM 1362 C CA B ASP A 1 181 ? 10.904 0.663 -20.528 0.50 19.72 181 ASP A CA 1
ATOM 1363 C C . ASP A 1 181 ? 10.808 1.468 -21.824 1.00 18.79 181 ASP A C 1
ATOM 1364 O O . ASP A 1 181 ? 11.807 2.024 -22.287 1.00 19.56 181 ASP A O 1
ATOM 1373 N N . VAL A 1 182 ? 9.618 1.528 -22.418 1.00 17.47 182 VAL A N 1
ATOM 1374 C CA . VAL A 1 182 ?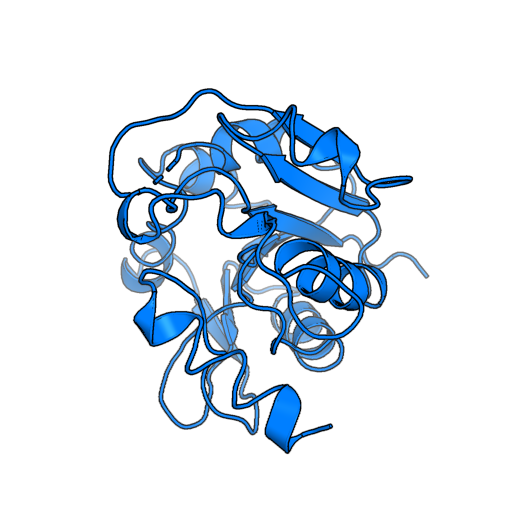 9.488 2.120 -23.747 1.00 18.05 182 VAL A CA 1
ATOM 1375 C C . VAL A 1 182 ? 8.327 3.127 -23.797 1.00 20.80 182 VAL A C 1
ATOM 1376 O O . VAL A 1 182 ? 7.149 2.728 -23.810 1.00 22.27 182 VAL A O 1
ATOM 1380 N N . ASP A 1 183 ? 8.676 4.419 -23.789 1.00 20.28 183 ASP A N 1
ATOM 1381 C CA . ASP A 1 183 ? 7.723 5.527 -23.959 1.00 22.43 183 ASP A CA 1
ATOM 1382 C C . ASP A 1 183 ? 7.801 6.098 -25.367 1.00 19.69 183 ASP A C 1
ATOM 1383 O O . ASP A 1 183 ? 6.801 6.579 -25.918 1.00 22.30 183 ASP A O 1
ATOM 1388 N N . THR A 1 184 ? 9.013 6.119 -25.917 1.00 18.65 184 THR A N 1
ATOM 1389 C CA . THR A 1 184 ? 9.278 6.850 -27.149 1.00 20.12 184 THR A CA 1
ATOM 1390 C C . THR A 1 184 ? 10.042 5.933 -28.099 1.00 18.93 184 THR A C 1
ATOM 1391 O O . THR A 1 184 ? 10.553 4.888 -27.679 1.00 16.61 184 THR A O 1
ATOM 1395 N N . TRP A 1 185 ? 10.134 6.319 -29.371 1.00 18.09 185 TRP A N 1
ATOM 1396 C CA . TRP A 1 185 ? 10.896 5.512 -30.326 1.00 18.33 185 TRP A CA 1
ATOM 1397 C C . TRP A 1 185 ? 12.351 5.393 -29.889 1.00 17.17 185 TRP A C 1
ATOM 1398 O O . TRP A 1 185 ? 12.961 4.316 -29.978 1.00 16.28 185 TRP A O 1
ATOM 1409 N N . ASP A 1 186 ? 12.901 6.479 -29.353 1.00 16.52 186 ASP A N 1
ATOM 1410 C CA . ASP A 1 186 ? 14.267 6.434 -28.844 1.00 17.92 186 ASP A CA 1
ATOM 1411 C C . ASP A 1 186 ? 14.421 5.387 -27.731 1.00 16.87 186 ASP A C 1
ATOM 1412 O O . ASP A 1 186 ? 15.404 4.660 -27.714 1.00 16.85 186 ASP A O 1
ATOM 1417 N N . ASP A 1 187 ? 13.451 5.306 -26.823 1.00 16.18 187 ASP A N 1
ATOM 1418 C CA . ASP A 1 187 ? 13.491 4.303 -25.756 1.00 16.01 187 ASP A CA 1
ATOM 1419 C C . ASP A 1 187 ? 13.568 2.882 -26.357 1.00 17.11 187 ASP A C 1
ATOM 1420 O O . ASP A 1 187 ? 14.294 2.013 -25.874 1.00 17.60 187 ASP A O 1
ATOM 1425 N N . TYR A 1 188 ? 12.771 2.658 -27.393 1.00 14.64 188 TYR A N 1
ATOM 1426 C CA . TYR A 1 188 ? 12.711 1.357 -28.068 1.00 14.40 188 TYR A CA 1
ATOM 1427 C C . TYR A 1 188 ? 14.068 0.996 -28.654 1.00 16.52 188 TYR A C 1
ATOM 1428 O O . TYR A 1 188 ? 14.546 -0.113 -28.454 1.00 16.89 188 TYR A O 1
ATOM 1437 N N . GLU A 1 189 ? 14.686 1.930 -29.376 1.00 15.78 189 GLU A N 1
ATOM 1438 C CA A GLU A 1 189 ? 15.977 1.641 -29.989 0.50 16.42 189 GLU A CA 1
ATOM 1439 C CA B GLU A 1 189 ? 15.990 1.689 -29.998 0.50 17.21 189 GLU A CA 1
ATOM 1440 C C . GLU A 1 189 ? 17.036 1.364 -28.941 1.00 16.77 189 GLU A C 1
ATOM 1441 O O . GLU A 1 189 ? 17.897 0.510 -29.159 1.00 17.07 189 GLU A O 1
ATOM 1452 N N . ARG A 1 190 ? 16.955 2.057 -27.793 1.00 16.28 190 ARG A N 1
ATOM 1453 C CA A ARG A 1 190 ? 17.901 1.834 -26.686 0.50 15.61 190 ARG A CA 1
ATOM 1454 C CA B ARG A 1 190 ? 17.909 1.829 -26.704 0.50 16.08 190 ARG A CA 1
ATOM 1455 C C . ARG A 1 190 ? 17.724 0.430 -26.102 1.00 16.67 190 ARG A C 1
ATOM 1456 O O . ARG A 1 190 ? 18.706 -0.266 -25.793 1.00 17.71 190 ARG A O 1
ATOM 1471 N N . LEU A 1 191 ? 16.477 0.016 -25.940 1.00 16.32 191 LEU A N 1
ATOM 1472 C CA . LEU A 1 191 ? 16.206 -1.311 -25.438 1.00 15.46 191 LEU A CA 1
ATOM 1473 C C . LEU A 1 191 ? 16.635 -2.373 -26.429 1.00 15.90 191 LEU A C 1
ATOM 1474 O O . LEU A 1 191 ? 17.197 -3.336 -26.074 1.00 17.88 191 LEU A O 1
ATOM 1479 N N . LEU A 1 192 ? 16.354 -2.152 -27.686 1.00 16.19 192 LEU A N 1
ATOM 1480 C CA . LEU A 1 192 ? 16.733 -3.114 -28.687 1.00 17.25 192 LEU A CA 1
ATOM 1481 C C . LEU A 1 192 ? 18.267 -3.270 -28.754 1.00 19.24 192 LEU A C 1
ATOM 1482 O O . LEU A 1 192 ? 18.751 -4.336 -28.875 1.00 19.65 192 LEU A O 1
ATOM 1487 N N . ALA A 1 193 ? 18.971 -2.168 -28.673 1.00 18.75 193 ALA A N 1
ATOM 1488 C CA . ALA A 1 193 ? 20.435 -2.202 -28.648 1.00 20.24 193 ALA A CA 1
ATOM 1489 C C . ALA A 1 193 ? 20.962 -3.010 -27.457 1.00 22.51 193 ALA A C 1
ATOM 1490 O O . ALA A 1 193 ? 22.005 -3.664 -27.571 1.00 24.14 193 ALA A O 1
ATOM 1492 N N . SER A 1 194 ? 20.275 -2.957 -26.315 1.00 21.40 194 SER A N 1
ATOM 1493 C CA A SER A 1 194 ? 20.717 -3.724 -25.143 0.50 22.22 194 SER A CA 1
ATOM 1494 C CA B SER A 1 194 ? 20.704 -3.727 -25.139 0.50 23.78 194 SER A CA 1
ATOM 1495 C C . SER A 1 194 ? 20.488 -5.219 -25.358 1.00 24.48 194 SER A C 1
ATOM 1496 O O . SER A 1 194 ? 21.325 -6.042 -24.976 1.00 26.38 194 SER A O 1
ATOM 1501 N N . VAL A 1 195 ? 19.362 -5.560 -25.982 1.00 22.90 195 VAL A N 1
ATOM 1502 C CA . VAL A 1 195 ? 19.042 -6.943 -26.325 1.00 25.50 195 VAL A CA 1
ATOM 1503 C C . VAL A 1 195 ? 20.039 -7.478 -27.360 1.00 28.28 195 VAL A C 1
ATOM 1504 O O . VAL A 1 195 ? 20.557 -8.592 -27.215 1.00 28.74 195 VAL A O 1
ATOM 1508 N N . VAL A 1 196 ? 20.319 -6.678 -28.388 1.00 29.50 196 VAL A N 1
ATOM 1509 C CA . VAL A 1 196 ? 21.355 -7.022 -29.366 1.00 33.32 196 VAL A CA 1
ATOM 1510 C C . VAL A 1 196 ? 22.729 -7.196 -28.702 1.00 36.56 196 VAL A C 1
ATOM 1511 O O . VAL A 1 196 ? 23.435 -8.165 -28.997 1.00 38.43 196 VAL A O 1
ATOM 1515 N N . ARG A 1 197 ? 23.100 -6.290 -27.798 1.00 39.34 197 ARG A N 1
ATOM 1516 C CA . ARG A 1 197 ? 24.377 -6.383 -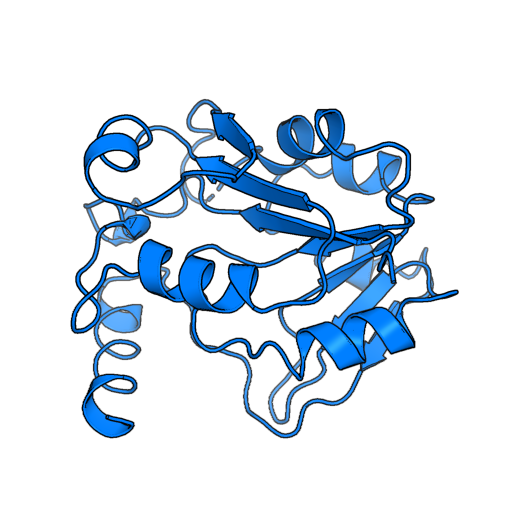27.051 1.00 42.49 197 ARG A CA 1
ATOM 1517 C C . ARG A 1 197 ? 24.480 -7.600 -26.139 1.00 44.31 197 ARG A C 1
ATOM 1518 O O . ARG A 1 197 ? 25.492 -8.230 -26.094 1.00 44.29 197 ARG A O 1
ATOM 1526 N N . LEU A 1 198 ? 23.425 -7.931 -25.415 1.00 46.02 198 LEU A N 1
ATOM 1527 C CA . LEU A 1 198 ? 23.473 -8.991 -24.432 1.00 47.60 198 LEU A CA 1
ATOM 1528 C C . LEU A 1 198 ? 23.189 -10.256 -25.090 1.00 48.46 198 LEU A C 1
ATOM 1529 O O . LEU A 1 198 ? 23.068 -11.244 -24.438 1.00 49.77 198 LEU A O 1
ATOM 1534 N N . GLU A 1 199 ? 22.980 -10.224 -26.375 1.00 49.19 199 GLU A N 1
ATOM 1535 C CA . GLU A 1 199 ? 22.752 -11.447 -27.081 1.00 50.12 199 GLU A CA 1
ATOM 1536 C C . GLU A 1 199 ? 24.092 -11.997 -27.455 1.00 50.79 199 GLU A C 1
ATOM 1537 O O . GLU A 1 199 ? 24.475 -13.045 -26.997 1.00 51.66 199 GLU A O 1
#